Protein AF-A0AAD2HXT3-F1 (afdb_monomer_lite)

Secondary structure (DSSP, 8-state):
---EEEE-SS-EEEE-TTS-EEEE-HHHHHHTT----EEEEE-TTSSEEEEEETTTTTTS---TTSTTSS-SSSTT-TTHHHHHHHHHHHHS-TTTPEEGGG--TT-GGGHHHHHHHTT-EEEEEE-SS-EEEEES-TTS--EEEEESSSSS-SEEEEEETTTTEEEEEEEEE-TTS-EEEEEEEEE-S-SSSS----HHHHHTS-HHHHHHHHHHHHHHHHHHHHHSPPPPPPPS--PPP----------SS----------------------------EEEEETTTEEEEEETTEEEEEETTS-EEEEETTTTEEEEEETTEEE-

Organism: NCBI:txid2018698

pLDDT: mean 74.41, std 22.39, range [23.78, 97.88]

Foldseek 3Di:
DDKDWDADCQAIWIQDPQRKIKAQRLVNCVVVVHRSFWIWIAHNVNFKIAIDTVVLCVPQDDPPPPPPPDPPPPPPDPCNPVVVVVSSVVPRDPVRIDGPVGPDPVPPVCVVVLVVQLPAFQAWEQDQFWIKTFGRNPPHTKIKIFGRSDDHGQWIWIADVVQQKIKIWGWDQDPVRDIDIDIDMFHQPDLPPQRDGDVVVLVVDDPSRVVVVVVVSVVSVVVCVVSPPDDDPPPDDDDDDDDPCPDDDDDPRDDHWYDDDDPDDDDDDDDDDDDDPDFDWDWIADPPFGIWIDGPQWIWTQGPQRWIWIQRNVVRDIWIADPNDIDD

Radius of gyration: 24.4 Å; chains: 1; bounding box: 70×67×67 Å

InterPro domains:
  IPR033698 Plk4, second cryptic polo-box domain [PS51985] (120-258)
  IPR047108 Plk4-like, second cryptic polo-box domain superfamily [G3DSA:3.30.1120.130] (122-253)

Structure (mmCIF, N/CA/C/O backbone):
data_AF-A0AAD2HXT3-F1
#
_entry.id   AF-A0AAD2HXT3-F1
#
loop_
_atom_site.group_PDB
_atom_site.id
_atom_site.type_symbol
_atom_site.label_atom_id
_atom_site.label_alt_id
_atom_site.label_comp_id
_atom_site.label_asym_id
_atom_site.label_entity_id
_atom_site.label_seq_id
_atom_site.pdbx_PDB_ins_code
_atom_site.Cartn_x
_atom_site.Cartn_y
_atom_site.Cartn_z
_atom_site.occupancy
_atom_site.B_iso_or_equiv
_atom_site.auth_seq_id
_atom_site.auth_comp_id
_atom_site.auth_asym_id
_atom_site.auth_atom_id
_atom_site.pdbx_PDB_model_num
ATOM 1 N N . MET A 1 1 ? -0.571 -13.592 -18.559 1.00 64.62 1 MET A N 1
ATOM 2 C CA . MET A 1 1 ? -0.569 -12.253 -17.927 1.00 64.62 1 MET A CA 1
ATOM 3 C C . MET A 1 1 ? 0.185 -11.343 -18.869 1.00 64.62 1 MET A C 1
ATOM 5 O O . MET A 1 1 ? 1.148 -11.823 -19.453 1.00 64.62 1 MET A O 1
ATOM 9 N N . SER A 1 2 ? -0.270 -10.109 -19.071 1.00 76.25 2 SER A N 1
ATOM 10 C CA . SER A 1 2 ? 0.487 -9.117 -19.838 1.00 76.25 2 SER A CA 1
ATOM 11 C C . SER A 1 2 ? 1.757 -8.739 -19.079 1.00 76.25 2 SER A C 1
ATOM 13 O O . SER A 1 2 ? 1.750 -8.686 -17.851 1.00 76.25 2 SER A O 1
ATOM 15 N N . THR A 1 3 ? 2.845 -8.511 -19.806 1.00 84.00 3 THR A N 1
ATOM 16 C CA . THR A 1 3 ? 4.063 -7.909 -19.259 1.00 84.00 3 THR A CA 1
ATOM 17 C C . THR A 1 3 ? 3.820 -6.433 -18.957 1.00 84.00 3 THR A C 1
ATOM 19 O O . THR A 1 3 ? 3.277 -5.725 -19.805 1.00 84.00 3 THR A O 1
ATOM 22 N N . GLU A 1 4 ? 4.246 -5.959 -17.788 1.00 85.06 4 GLU A N 1
ATOM 23 C CA . GLU A 1 4 ? 4.107 -4.558 -17.367 1.00 85.06 4 GLU A CA 1
ATOM 24 C C . GLU A 1 4 ? 5.483 -3.954 -17.092 1.00 85.06 4 GLU A C 1
ATOM 26 O O . GLU A 1 4 ? 6.287 -4.549 -16.377 1.00 85.06 4 GLU A O 1
ATOM 31 N N . SER A 1 5 ? 5.764 -2.767 -17.638 1.00 87.31 5 SER A N 1
ATOM 32 C CA . SER A 1 5 ? 7.046 -2.077 -17.452 1.00 87.31 5 SER A CA 1
ATOM 33 C C . SER A 1 5 ? 6.858 -0.717 -16.786 1.00 87.31 5 SER A C 1
ATOM 35 O O . SER A 1 5 ? 6.052 0.101 -17.223 1.00 87.31 5 SER A O 1
ATOM 37 N N . HIS A 1 6 ? 7.669 -0.442 -15.769 1.00 83.31 6 HIS A N 1
ATOM 38 C CA . HIS A 1 6 ? 7.712 0.811 -15.032 1.00 83.31 6 HIS A CA 1
ATOM 39 C C . HIS A 1 6 ? 9.087 1.471 -15.180 1.00 83.31 6 HIS A C 1
ATOM 41 O O . HIS A 1 6 ? 10.118 0.881 -14.852 1.00 83.31 6 HIS A O 1
ATOM 47 N N . LYS A 1 7 ? 9.119 2.709 -15.684 1.00 84.31 7 LYS A N 1
ATOM 48 C CA . LYS A 1 7 ? 10.358 3.483 -15.849 1.00 84.31 7 LYS A CA 1
ATOM 49 C C . LYS A 1 7 ? 10.644 4.292 -14.587 1.00 84.31 7 LYS A C 1
ATOM 51 O O . LYS A 1 7 ? 9.790 5.040 -14.128 1.00 84.31 7 LYS A O 1
ATOM 56 N N . THR A 1 8 ? 11.865 4.200 -14.077 1.00 81.00 8 THR A N 1
ATOM 57 C CA . THR A 1 8 ? 12.373 4.991 -12.951 1.00 81.00 8 THR A CA 1
ATOM 58 C C . THR A 1 8 ? 13.494 5.924 -13.416 1.00 81.00 8 THR A C 1
ATOM 60 O O . THR A 1 8 ? 13.993 5.831 -14.539 1.00 81.00 8 THR A O 1
ATOM 63 N N . VAL A 1 9 ? 13.948 6.829 -12.542 1.00 75.44 9 VAL A N 1
ATOM 64 C CA . VAL A 1 9 ? 15.119 7.686 -12.823 1.00 75.44 9 VAL A CA 1
ATOM 65 C C . VAL A 1 9 ? 16.392 6.849 -13.032 1.00 75.44 9 VAL A C 1
ATOM 67 O O . VAL A 1 9 ? 17.299 7.269 -13.756 1.00 75.44 9 VAL A O 1
ATOM 70 N N . GLN A 1 10 ? 16.446 5.664 -12.416 1.00 80.00 10 GLN A N 1
ATOM 71 C CA . GLN A 1 10 ? 17.601 4.768 -12.424 1.00 80.00 10 GLN A CA 1
ATOM 72 C C . GLN A 1 10 ? 17.529 3.680 -13.508 1.00 80.00 10 GLN A C 1
ATOM 74 O O . GLN A 1 10 ? 18.555 3.093 -13.831 1.00 80.00 10 GLN A O 1
ATOM 79 N N . GLY A 1 11 ? 16.363 3.396 -14.093 1.00 86.69 11 GLY A N 1
ATOM 80 C CA . GLY A 1 11 ? 16.228 2.259 -15.001 1.00 86.69 11 GLY A CA 1
ATOM 81 C C . GLY A 1 11 ? 14.794 1.918 -15.380 1.00 86.69 11 GLY A C 1
ATOM 82 O O . GLY A 1 11 ? 13.900 2.754 -15.309 1.00 86.69 11 GLY A O 1
ATOM 83 N N . THR A 1 12 ? 14.577 0.674 -15.793 1.00 87.88 12 THR A N 1
ATOM 84 C CA . THR A 1 12 ? 13.251 0.110 -16.062 1.00 87.88 12 THR A CA 1
ATOM 85 C C . THR A 1 12 ? 13.067 -1.163 -15.249 1.00 87.88 12 THR A C 1
ATOM 87 O O . THR A 1 12 ? 13.958 -2.005 -15.187 1.00 87.88 12 THR A O 1
ATOM 90 N N . LEU A 1 13 ? 11.901 -1.306 -14.636 1.00 88.12 13 LEU A N 1
ATOM 91 C CA . LEU A 1 13 ? 11.462 -2.506 -13.935 1.00 88.12 13 LEU A CA 1
ATOM 92 C C . LEU A 1 13 ? 10.371 -3.152 -14.780 1.00 88.12 13 LEU A C 1
ATOM 94 O O . LEU A 1 13 ? 9.449 -2.459 -15.190 1.00 88.12 13 LEU A O 1
ATOM 98 N N . THR A 1 14 ? 10.468 -4.442 -15.076 1.00 87.38 14 THR A N 1
ATOM 99 C CA . THR A 1 14 ? 9.476 -5.152 -15.890 1.00 87.38 14 THR A CA 1
ATOM 100 C C . THR A 1 14 ? 8.987 -6.388 -15.158 1.00 87.38 14 THR A C 1
ATOM 102 O O . THR A 1 14 ? 9.771 -7.283 -14.857 1.00 87.38 14 THR A O 1
ATOM 105 N N . VAL A 1 15 ? 7.685 -6.447 -14.888 1.00 86.31 15 VAL A N 1
ATOM 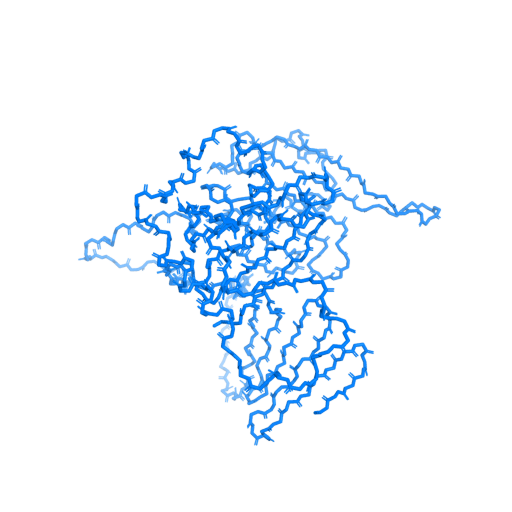106 C CA . VAL A 1 15 ? 7.015 -7.655 -14.409 1.00 86.31 15 VAL A CA 1
ATOM 107 C C . VAL A 1 15 ? 6.712 -8.524 -15.621 1.00 86.31 15 VAL A C 1
ATOM 109 O O . VAL A 1 15 ? 5.962 -8.140 -16.519 1.00 86.31 15 VAL A O 1
ATOM 112 N N . LEU A 1 16 ? 7.338 -9.692 -15.662 1.00 87.81 16 LEU A N 1
ATOM 113 C CA . LEU A 1 16 ? 7.248 -10.621 -16.780 1.00 87.81 16 LEU A CA 1
ATOM 114 C C . LEU A 1 16 ? 5.973 -11.473 -16.694 1.00 87.81 16 LEU A C 1
ATOM 116 O O . LEU A 1 16 ? 5.361 -11.591 -15.632 1.00 87.81 16 LEU A O 1
ATOM 120 N N . ALA A 1 17 ? 5.589 -12.142 -17.785 1.00 85.88 17 ALA A N 1
ATOM 121 C CA . ALA A 1 17 ? 4.425 -13.036 -17.793 1.00 85.88 17 ALA A CA 1
ATOM 122 C C . ALA A 1 17 ? 4.574 -14.215 -16.806 1.00 85.88 17 ALA A C 1
ATOM 124 O O . ALA A 1 17 ? 3.583 -14.672 -16.225 1.00 85.88 17 ALA A O 1
ATOM 125 N N . SER A 1 18 ? 5.817 -14.653 -16.563 1.00 84.38 18 SER A N 1
ATOM 126 C CA . SER A 1 18 ? 6.193 -15.626 -15.526 1.00 84.38 18 SER A CA 1
ATOM 127 C C . SER A 1 18 ? 6.031 -15.097 -14.097 1.00 84.38 18 SER A C 1
ATOM 129 O O . SER A 1 18 ? 6.068 -15.890 -13.157 1.00 84.38 18 SER A O 1
ATOM 131 N N . ARG A 1 19 ? 5.834 -13.779 -13.941 1.00 83.31 19 ARG A N 1
ATOM 132 C CA . ARG A 1 19 ? 5.865 -12.991 -12.695 1.00 83.31 19 ARG A CA 1
ATOM 133 C C . ARG A 1 19 ? 7.243 -12.805 -12.084 1.00 83.31 19 ARG A C 1
ATOM 135 O O . ARG A 1 19 ? 7.355 -12.322 -10.964 1.00 83.31 19 ARG A O 1
ATOM 142 N N . SER A 1 20 ? 8.282 -13.172 -12.820 1.00 85.00 20 SER A N 1
ATOM 143 C CA . SER A 1 20 ? 9.633 -12.736 -12.505 1.00 85.00 20 SER A CA 1
ATOM 144 C C . SER A 1 20 ? 9.733 -11.220 -12.687 1.00 85.00 20 SER A C 1
ATOM 146 O O . SER A 1 20 ? 9.071 -10.650 -13.559 1.00 85.00 20 SER A O 1
ATOM 148 N N . LEU A 1 21 ? 10.570 -10.569 -11.888 1.00 87.62 21 LEU A N 1
ATOM 149 C CA . LEU A 1 21 ? 10.859 -9.145 -12.014 1.00 87.62 21 LEU A CA 1
ATOM 150 C C . LEU A 1 21 ? 12.200 -8.970 -12.725 1.00 87.62 21 LEU A C 1
ATOM 152 O O . LEU A 1 21 ? 13.237 -9.360 -12.195 1.00 87.62 21 LEU A O 1
ATOM 156 N N . LEU A 1 22 ? 12.187 -8.371 -13.911 1.00 91.25 22 LEU A N 1
ATOM 157 C CA . LEU A 1 22 ? 13.393 -7.944 -14.610 1.00 91.25 22 LEU A CA 1
ATOM 158 C C . LEU A 1 22 ? 13.721 -6.500 -14.232 1.00 91.25 22 LEU A C 1
ATOM 160 O O . LEU A 1 22 ? 12.906 -5.595 -14.394 1.00 91.25 22 LEU A O 1
ATOM 164 N N . VAL A 1 23 ? 14.939 -6.286 -13.764 1.00 89.44 23 VAL A N 1
ATOM 165 C CA . VAL A 1 23 ? 15.439 -5.012 -13.262 1.00 89.44 23 VAL A CA 1
ATOM 166 C C . VAL A 1 23 ? 16.581 -4.579 -14.169 1.00 89.44 23 VAL A C 1
ATOM 168 O O . VAL A 1 23 ? 17.684 -5.123 -14.118 1.00 89.44 23 VAL A O 1
ATOM 171 N N . ASP A 1 24 ? 16.307 -3.594 -15.018 1.00 90.44 24 ASP A N 1
ATOM 172 C CA . ASP A 1 24 ? 17.265 -3.035 -15.966 1.00 90.44 24 ASP A CA 1
ATOM 173 C C . ASP A 1 24 ? 17.693 -1.633 -15.519 1.00 90.44 24 ASP A C 1
ATOM 175 O O . ASP A 1 24 ? 17.049 -0.630 -15.837 1.00 90.44 24 ASP A O 1
ATOM 179 N N . LEU A 1 25 ? 18.796 -1.552 -14.772 1.00 86.62 25 LEU A N 1
ATOM 180 C CA . LEU A 1 25 ? 19.370 -0.285 -14.293 1.00 86.62 25 LEU A CA 1
ATOM 181 C C . LEU A 1 25 ? 20.397 0.315 -15.262 1.00 86.62 25 LEU A C 1
ATOM 183 O O . LEU A 1 25 ? 20.973 1.373 -14.989 1.00 86.62 25 LEU A O 1
ATOM 187 N N . ARG A 1 26 ? 20.615 -0.309 -16.430 1.00 87.75 26 ARG A N 1
ATOM 188 C CA . ARG A 1 26 ? 21.672 0.101 -17.368 1.00 87.75 26 ARG A CA 1
ATOM 189 C C . ARG A 1 26 ? 21.499 1.550 -17.818 1.00 87.75 26 ARG A C 1
ATOM 191 O O . ARG A 1 26 ? 22.483 2.253 -18.035 1.00 87.75 26 ARG A O 1
ATOM 198 N N . VAL A 1 27 ? 20.256 2.026 -17.933 1.00 83.69 27 VAL A N 1
ATOM 199 C CA . VAL A 1 27 ? 19.949 3.417 -18.314 1.00 83.69 27 VAL A CA 1
ATOM 200 C C . VAL A 1 27 ? 20.471 4.417 -17.277 1.00 83.69 27 VAL A C 1
ATOM 202 O O . VAL A 1 27 ? 21.090 5.413 -17.655 1.00 83.69 27 VAL A O 1
ATOM 205 N N . GLY A 1 28 ? 20.252 4.171 -15.982 1.00 79.12 28 GLY A N 1
ATOM 206 C CA . GLY A 1 28 ? 20.745 5.042 -14.915 1.00 79.12 28 GLY A CA 1
ATOM 207 C C . GLY A 1 28 ? 22.263 5.003 -14.791 1.00 79.12 28 GLY A C 1
ATOM 208 O O . GLY A 1 28 ? 22.888 6.052 -14.639 1.00 79.12 28 GLY A O 1
ATOM 209 N N . GLU A 1 29 ? 22.867 3.824 -14.935 1.00 83.19 29 GLU A N 1
ATOM 210 C CA . GLU A 1 29 ? 24.325 3.662 -14.932 1.00 83.19 29 GLU A CA 1
ATOM 211 C C . GLU A 1 29 ? 24.989 4.432 -16.080 1.00 83.19 29 GLU A C 1
ATOM 213 O O . GLU A 1 29 ? 25.921 5.206 -15.847 1.00 83.19 29 GLU A O 1
ATOM 218 N N . ARG A 1 30 ? 24.455 4.326 -17.305 1.00 84.56 30 ARG A N 1
ATOM 219 C CA . ARG A 1 30 ? 24.958 5.072 -18.475 1.00 84.56 30 ARG A CA 1
ATOM 220 C C . ARG A 1 30 ? 24.897 6.582 -18.275 1.00 84.56 30 ARG A C 1
ATOM 222 O O . ARG A 1 30 ? 25.839 7.284 -18.632 1.00 84.56 30 ARG A O 1
ATOM 229 N N . ARG A 1 31 ? 23.837 7.092 -17.638 1.00 81.12 31 ARG A N 1
ATOM 230 C CA . ARG A 1 31 ? 23.722 8.520 -17.286 1.00 81.12 31 ARG A CA 1
ATOM 231 C C . ARG A 1 31 ? 24.779 8.976 -16.277 1.00 81.12 31 ARG A C 1
ATOM 233 O O . ARG A 1 31 ? 25.135 10.148 -16.275 1.00 81.12 31 ARG A O 1
ATOM 240 N N . ARG A 1 32 ? 25.301 8.067 -15.449 1.00 83.75 32 ARG A N 1
ATOM 241 C CA . ARG A 1 32 ? 26.405 8.321 -14.505 1.00 83.75 32 ARG A CA 1
ATOM 242 C C . ARG A 1 32 ? 27.791 8.075 -15.118 1.00 83.75 32 ARG A C 1
ATOM 244 O O . ARG A 1 32 ? 28.780 8.075 -14.393 1.00 83.75 32 ARG A O 1
ATOM 251 N N . GLY A 1 33 ? 27.876 7.834 -16.429 1.00 88.50 33 GLY A N 1
ATOM 252 C CA . GLY A 1 33 ? 29.129 7.506 -17.118 1.00 88.50 33 GLY A CA 1
ATOM 253 C C . GLY A 1 33 ? 29.624 6.075 -16.878 1.00 88.50 33 GLY A C 1
ATOM 254 O O . GLY A 1 33 ? 30.748 5.745 -17.252 1.00 88.50 33 GLY A O 1
ATOM 255 N N . GLN A 1 34 ? 28.807 5.215 -16.265 1.00 87.00 34 GLN A N 1
ATOM 256 C CA . GLN A 1 34 ? 29.107 3.796 -16.085 1.00 87.00 34 GLN A CA 1
ATOM 257 C C . GLN A 1 34 ? 28.613 2.983 -17.289 1.00 87.00 34 GLN A C 1
ATOM 259 O O . GLN A 1 34 ? 27.771 3.429 -18.066 1.00 87.00 34 GLN A O 1
ATOM 264 N N . LYS A 1 35 ? 29.156 1.777 -17.486 1.00 85.00 35 LYS A N 1
ATOM 265 C CA . LYS A 1 35 ? 28.882 0.998 -18.704 1.00 85.00 35 LYS A CA 1
ATOM 266 C C . LYS A 1 35 ? 27.462 0.419 -18.769 1.00 85.00 35 LYS A C 1
ATOM 268 O O . LYS A 1 35 ? 26.988 0.212 -19.885 1.00 85.00 35 LYS A O 1
ATOM 273 N N . GLY A 1 36 ? 26.766 0.196 -17.647 1.00 82.00 36 GLY A N 1
ATOM 274 C CA . GLY A 1 36 ? 25.437 -0.419 -17.707 1.00 82.00 36 GLY A CA 1
ATOM 275 C C . GLY A 1 36 ? 25.529 -1.868 -18.158 1.00 82.00 36 GLY A C 1
ATOM 276 O O . GLY A 1 36 ? 25.061 -2.168 -19.255 1.00 82.00 36 GLY A O 1
ATOM 277 N N . VAL A 1 37 ? 26.208 -2.729 -17.395 1.00 85.19 37 VAL A N 1
ATOM 278 C CA . VAL A 1 37 ? 26.610 -4.063 -17.884 1.00 85.19 37 VAL A CA 1
ATOM 279 C C . VAL A 1 37 ? 25.763 -5.211 -17.379 1.00 85.19 37 VAL A C 1
ATOM 281 O O . VAL A 1 37 ? 25.949 -6.299 -17.893 1.00 85.19 37 VAL A O 1
ATOM 284 N N . GLU A 1 38 ? 24.859 -5.019 -16.427 1.00 83.69 38 GLU A N 1
ATOM 285 C CA . GLU A 1 38 ? 24.091 -6.126 -15.852 1.00 83.69 38 GLU A CA 1
ATOM 286 C C . GLU A 1 38 ? 22.601 -5.793 -15.795 1.00 83.69 38 GLU A C 1
ATOM 288 O O . GLU A 1 38 ? 22.198 -4.642 -15.605 1.00 83.69 38 GLU A O 1
ATOM 293 N N . VAL A 1 39 ? 21.783 -6.823 -15.988 1.00 89.38 39 VAL A N 1
ATOM 294 C CA . VAL A 1 39 ? 20.358 -6.826 -15.655 1.00 89.38 39 VAL A CA 1
ATOM 295 C C . VAL A 1 39 ? 20.130 -7.878 -14.582 1.00 89.38 39 VAL A C 1
ATOM 297 O O . VAL A 1 39 ? 20.773 -8.927 -14.594 1.00 89.38 39 VAL A O 1
ATOM 300 N N . MET A 1 40 ? 19.225 -7.609 -13.650 1.00 88.06 40 MET A N 1
ATOM 301 C CA . MET A 1 40 ? 18.914 -8.548 -12.580 1.00 88.06 40 MET A CA 1
ATOM 302 C C . MET A 1 40 ? 17.520 -9.127 -12.797 1.00 88.06 40 MET A C 1
ATOM 304 O O . MET A 1 40 ? 16.555 -8.390 -12.981 1.00 88.06 40 MET A O 1
ATOM 308 N N . LEU A 1 41 ? 17.414 -10.448 -12.769 1.00 88.31 41 LEU A N 1
ATOM 309 C CA . LEU A 1 41 ? 16.155 -11.171 -12.795 1.00 88.31 41 LEU A CA 1
ATOM 310 C C . LEU A 1 41 ? 15.866 -11.705 -11.392 1.00 88.31 41 LEU A C 1
ATOM 312 O O . LEU A 1 41 ? 16.649 -12.481 -10.846 1.00 88.31 41 LEU A O 1
ATOM 316 N N . VAL A 1 42 ? 14.733 -11.306 -10.827 1.00 84.38 42 VAL A N 1
ATOM 317 C CA . VAL A 1 42 ? 14.197 -11.863 -9.584 1.00 84.38 42 VAL A CA 1
ATOM 318 C C . VAL A 1 42 ? 13.125 -12.874 -9.943 1.00 84.38 42 VAL A C 1
ATOM 320 O O . VAL A 1 42 ? 12.251 -12.608 -10.773 1.00 84.38 42 VAL A O 1
ATOM 323 N N . ASP A 1 43 ? 13.185 -14.048 -9.336 1.00 83.81 43 ASP A N 1
ATOM 324 C CA . ASP A 1 43 ? 12.159 -15.060 -9.519 1.00 83.81 43 ASP A CA 1
ATOM 325 C C . ASP A 1 43 ? 10.810 -14.635 -8.886 1.00 83.81 43 ASP A C 1
ATOM 327 O O . ASP A 1 43 ? 10.767 -13.716 -8.067 1.00 83.81 43 ASP A O 1
ATOM 331 N N . PRO A 1 44 ? 9.687 -15.295 -9.228 1.00 80.62 44 PRO A N 1
ATOM 332 C CA . PRO A 1 44 ? 8.373 -14.924 -8.695 1.00 80.62 44 PRO A CA 1
ATOM 333 C C . PRO A 1 44 ? 8.248 -15.031 -7.168 1.00 80.62 44 PRO A C 1
ATOM 335 O O . PRO A 1 44 ? 7.332 -14.442 -6.599 1.00 80.62 44 PRO A O 1
ATOM 338 N N . SER A 1 45 ? 9.107 -15.824 -6.512 1.00 73.69 45 SER A N 1
ATOM 339 C CA . SER A 1 45 ? 9.122 -15.963 -5.051 1.00 73.69 45 SER A CA 1
ATOM 340 C C . SER A 1 45 ? 9.982 -14.920 -4.334 1.00 73.69 45 SER A C 1
ATOM 342 O O . SER A 1 45 ? 9.924 -14.843 -3.112 1.00 73.69 45 SER A O 1
ATOM 344 N N . GLY A 1 46 ? 10.791 -14.139 -5.057 1.00 76.31 46 GLY A N 1
ATOM 345 C CA . GLY A 1 46 ? 11.724 -13.183 -4.455 1.00 76.31 46 GLY A CA 1
ATOM 346 C C . GLY A 1 46 ? 12.943 -13.823 -3.774 1.00 76.31 46 GLY A C 1
ATOM 347 O O . GLY A 1 46 ? 13.802 -13.109 -3.254 1.00 76.31 46 GLY A O 1
ATOM 348 N N . THR A 1 47 ? 13.037 -15.156 -3.757 1.00 72.19 47 THR A N 1
ATOM 349 C CA . THR A 1 47 ? 14.086 -15.891 -3.035 1.00 72.19 47 THR A CA 1
ATOM 350 C C . THR A 1 47 ? 15.360 -16.055 -3.851 1.00 72.19 47 THR A C 1
ATOM 352 O O . THR A 1 47 ? 16.431 -16.259 -3.274 1.00 72.19 47 THR A O 1
ATOM 355 N N . ARG A 1 48 ? 15.255 -15.982 -5.182 1.00 76.31 48 ARG A N 1
ATOM 356 C CA . ARG A 1 48 ? 16.369 -16.175 -6.107 1.00 76.31 48 ARG A CA 1
ATOM 357 C C . ARG A 1 48 ? 16.561 -14.952 -6.981 1.00 76.31 48 ARG A C 1
ATOM 359 O O . ARG A 1 48 ? 15.625 -14.469 -7.623 1.00 76.31 48 ARG A O 1
ATOM 366 N N . THR A 1 49 ? 17.812 -14.526 -7.074 1.00 82.94 49 THR A N 1
ATOM 367 C CA . THR A 1 49 ? 18.250 -13.480 -7.991 1.00 82.94 49 THR A CA 1
ATOM 368 C C . THR A 1 49 ? 19.316 -14.028 -8.933 1.00 82.94 49 THR A C 1
ATOM 370 O O . THR A 1 49 ? 20.219 -14.768 -8.540 1.00 82.94 49 THR A O 1
ATOM 373 N N . CYS A 1 50 ? 19.187 -13.691 -10.213 1.00 85.69 50 CYS A N 1
ATOM 374 C CA . CYS A 1 50 ? 20.179 -13.981 -11.242 1.00 85.69 50 CYS A CA 1
ATOM 375 C C . CYS A 1 50 ? 20.619 -12.663 -11.879 1.00 85.69 50 CYS A C 1
ATOM 377 O O . CYS A 1 50 ? 19.779 -11.836 -12.237 1.00 85.69 50 CYS A O 1
ATOM 379 N N . PHE A 1 51 ? 21.926 -12.470 -12.027 1.00 86.25 51 PHE A N 1
ATOM 380 C CA . PHE A 1 51 ? 22.498 -11.335 -12.742 1.00 86.25 51 PHE A CA 1
ATOM 381 C C . PHE A 1 51 ? 22.940 -11.813 -14.117 1.00 86.25 51 PHE A C 1
ATOM 383 O O . PHE A 1 51 ? 23.669 -12.795 -14.228 1.00 86.25 51 PHE A O 1
ATOM 390 N N . VAL A 1 52 ? 22.490 -11.131 -15.166 1.00 86.00 52 VAL A N 1
ATOM 391 C CA . VAL A 1 52 ? 22.878 -11.440 -16.542 1.00 86.00 52 VAL A CA 1
ATOM 392 C C . VAL A 1 52 ? 23.658 -10.271 -17.105 1.00 86.00 52 VAL A C 1
ATOM 394 O O . VAL A 1 52 ? 23.167 -9.140 -17.146 1.00 86.00 52 VAL A O 1
ATOM 397 N N . ALA A 1 53 ? 24.882 -10.548 -17.547 1.00 82.75 53 ALA A N 1
ATOM 398 C CA . ALA A 1 53 ? 25.727 -9.541 -18.152 1.00 82.75 53 ALA A CA 1
ATOM 399 C C . ALA A 1 53 ? 25.261 -9.210 -19.583 1.00 82.75 53 ALA A C 1
ATOM 401 O O . ALA A 1 53 ? 24.921 -10.070 -20.390 1.00 82.75 53 ALA A O 1
ATOM 402 N N . ASP A 1 54 ? 25.326 -7.933 -19.944 1.00 72.94 54 ASP A N 1
ATOM 403 C CA . ASP A 1 54 ? 24.978 -7.357 -21.244 1.00 72.94 54 ASP A CA 1
ATOM 404 C C . ASP A 1 54 ? 25.790 -7.967 -22.393 1.00 72.94 54 ASP A C 1
ATOM 406 O O . ASP A 1 54 ? 25.321 -8.050 -23.526 1.00 72.94 54 ASP A O 1
ATOM 410 N N . ARG A 1 55 ? 27.012 -8.438 -22.107 1.00 71.50 55 ARG A N 1
ATOM 411 C CA . ARG A 1 55 ? 27.840 -9.148 -23.094 1.00 71.50 55 ARG A CA 1
ATOM 412 C C . ARG A 1 55 ? 27.189 -10.445 -23.554 1.00 71.50 55 ARG A C 1
ATOM 414 O O . ARG A 1 55 ? 27.338 -10.788 -24.723 1.00 71.50 55 ARG A O 1
ATOM 421 N N . ASP A 1 56 ? 26.428 -11.087 -22.677 1.00 62.62 56 ASP A N 1
ATOM 422 C CA . ASP A 1 56 ? 25.715 -12.318 -22.986 1.00 62.62 56 ASP A CA 1
ATOM 423 C C . ASP A 1 56 ? 24.422 -12.017 -23.755 1.00 62.62 56 ASP A C 1
ATOM 425 O O . ASP A 1 56 ? 23.985 -12.823 -24.569 1.00 62.62 56 ASP A O 1
ATOM 429 N N . LEU A 1 57 ? 23.860 -10.814 -23.621 1.00 62.53 57 LEU A N 1
ATOM 430 C CA . LEU A 1 57 ? 22.676 -10.378 -24.372 1.00 62.53 57 LEU A CA 1
ATOM 431 C C . LEU A 1 57 ? 22.985 -9.916 -25.812 1.00 62.53 57 LEU A C 1
ATOM 433 O O . LEU A 1 57 ? 22.072 -9.541 -26.553 1.00 62.53 57 LEU A O 1
ATOM 437 N N . ARG A 1 58 ? 24.252 -9.948 -26.255 1.00 51.84 58 ARG A N 1
ATOM 438 C CA . ARG A 1 58 ? 24.646 -9.579 -27.627 1.00 51.84 58 ARG A CA 1
ATOM 439 C C . ARG A 1 58 ? 24.185 -10.642 -28.627 1.00 51.84 58 ARG A C 1
ATOM 441 O O . ARG A 1 58 ? 24.886 -11.609 -28.898 1.00 51.84 58 ARG A O 1
ATOM 448 N N . GLY A 1 59 ? 22.991 -10.434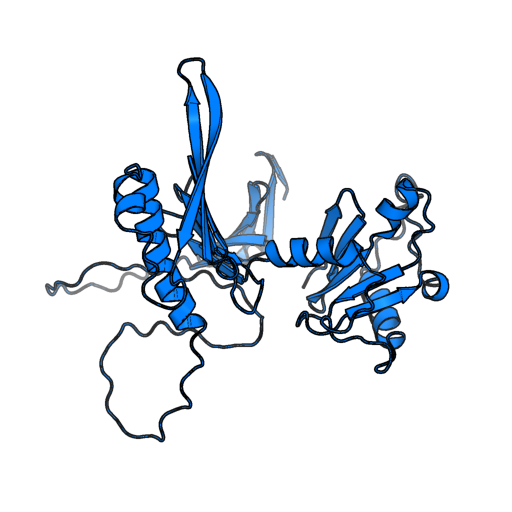 -29.170 1.00 51.72 59 GLY A N 1
ATOM 449 C CA . GLY A 1 59 ? 22.347 -11.293 -30.171 1.00 51.72 59 GLY A CA 1
ATOM 450 C C . GLY A 1 59 ? 20.818 -11.239 -30.109 1.00 51.72 59 GLY A C 1
ATOM 451 O O . GLY A 1 59 ? 20.153 -11.513 -31.101 1.00 51.72 59 GLY A O 1
ATOM 452 N N . THR A 1 60 ? 20.270 -10.803 -28.974 1.00 46.84 60 THR A N 1
ATOM 453 C CA . THR A 1 60 ? 18.841 -10.572 -28.728 1.00 46.84 60 THR A CA 1
ATOM 454 C C . THR A 1 60 ? 18.667 -9.094 -28.377 1.00 46.84 60 THR A C 1
ATOM 456 O O . THR A 1 60 ? 19.068 -8.669 -27.296 1.00 46.84 60 THR A O 1
ATOM 459 N N . ALA A 1 61 ? 18.182 -8.269 -29.307 1.00 37.44 61 ALA A N 1
ATOM 460 C CA . ALA A 1 61 ? 18.189 -6.808 -29.161 1.00 37.44 61 ALA A CA 1
ATOM 461 C C . ALA A 1 61 ? 17.502 -6.316 -27.866 1.00 37.44 61 ALA A C 1
ATOM 463 O O . ALA A 1 61 ? 16.391 -6.740 -27.548 1.00 37.44 61 ALA A O 1
ATOM 464 N N . PRO A 1 62 ? 18.124 -5.342 -27.172 1.00 41.72 62 PRO A N 1
ATOM 465 C CA . PRO A 1 62 ? 17.449 -4.057 -27.027 1.00 41.72 62 PRO A CA 1
ATOM 466 C C . PRO A 1 62 ? 18.412 -2.888 -27.301 1.00 41.72 62 PRO A C 1
ATOM 468 O O . PRO A 1 62 ? 19.031 -2.326 -26.394 1.00 41.72 62 PRO A O 1
ATOM 471 N N . GLU A 1 63 ? 18.502 -2.464 -28.564 1.00 36.03 63 GLU A N 1
ATOM 472 C CA . GLU A 1 63 ? 19.013 -1.135 -28.919 1.00 36.03 63 GLU A CA 1
ATOM 473 C C . GLU A 1 63 ? 17.908 -0.089 -28.697 1.00 36.03 63 GLU A C 1
ATOM 475 O O . GLU A 1 63 ? 17.166 0.300 -29.596 1.00 36.03 63 GLU A O 1
ATOM 480 N N . CYS A 1 64 ? 17.771 0.369 -27.454 1.00 36.28 64 CYS A N 1
ATOM 481 C CA . CYS A 1 64 ? 16.741 1.326 -27.042 1.00 36.28 64 CYS A CA 1
ATOM 482 C C . CYS A 1 64 ? 17.151 2.796 -27.282 1.00 36.28 64 CYS A C 1
ATOM 484 O O . CYS A 1 64 ? 17.061 3.637 -26.388 1.00 36.28 64 CYS A O 1
ATOM 486 N N . SER A 1 65 ? 17.613 3.121 -28.493 1.00 33.06 65 SER A N 1
ATOM 487 C CA . SER A 1 65 ? 17.839 4.518 -28.913 1.00 33.06 65 SER A CA 1
ATOM 488 C C . SER A 1 65 ? 17.374 4.854 -30.337 1.00 33.06 65 SER A C 1
ATOM 490 O O . SER A 1 65 ? 17.579 5.980 -30.776 1.00 33.06 65 SER A O 1
ATOM 492 N N . VAL A 1 66 ? 16.694 3.938 -31.046 1.00 30.17 66 VAL A N 1
ATOM 493 C CA . VAL A 1 66 ? 16.143 4.191 -32.404 1.00 30.17 66 VAL A CA 1
ATOM 494 C C . VAL A 1 66 ? 14.631 3.887 -32.510 1.00 30.17 66 VAL A C 1
ATOM 496 O O . VAL A 1 66 ? 14.067 3.799 -33.593 1.00 30.17 66 VAL A O 1
ATOM 499 N N . LEU A 1 67 ? 13.907 3.813 -31.389 1.00 30.50 67 LEU A N 1
ATOM 500 C CA . LEU A 1 67 ? 12.444 3.611 -31.367 1.00 30.50 67 LEU A CA 1
ATOM 501 C C . LEU A 1 67 ? 11.626 4.920 -31.423 1.00 30.50 67 LEU A C 1
ATOM 503 O O . LEU A 1 67 ? 10.545 4.990 -30.850 1.00 30.50 67 LEU A O 1
ATOM 507 N N . SER A 1 68 ? 12.118 5.968 -32.097 1.00 35.34 68 SER A N 1
ATOM 508 C CA . SER A 1 68 ? 11.337 7.207 -32.296 1.00 35.34 68 SER A CA 1
ATOM 509 C C . SER A 1 68 ? 11.008 7.536 -33.756 1.00 35.34 68 SER A C 1
ATOM 511 O O . SER A 1 68 ? 10.355 8.548 -33.993 1.00 35.34 68 SER A O 1
ATOM 513 N N . SER A 1 69 ? 11.416 6.731 -34.745 1.00 29.45 69 SER A N 1
ATOM 514 C CA . SER A 1 69 ? 11.092 7.063 -36.147 1.00 29.45 69 SER A CA 1
ATOM 515 C C . SER A 1 69 ? 10.990 5.900 -37.138 1.00 29.45 69 SER A C 1
ATOM 517 O O . SER A 1 69 ? 10.860 6.159 -38.333 1.00 29.45 69 SER A O 1
ATOM 519 N N . ARG A 1 70 ? 11.023 4.625 -36.717 1.00 28.20 70 ARG A N 1
ATOM 520 C CA . ARG A 1 70 ? 11.023 3.520 -37.698 1.00 28.20 70 ARG A CA 1
ATOM 521 C C . ARG A 1 70 ? 10.284 2.243 -37.298 1.00 28.20 70 ARG A C 1
ATOM 523 O O . ARG A 1 70 ? 10.724 1.151 -37.639 1.00 28.20 70 ARG A O 1
ATOM 530 N N . THR A 1 71 ? 9.155 2.359 -36.604 1.00 34.50 71 THR A N 1
ATOM 531 C CA . THR A 1 71 ? 8.384 1.179 -36.172 1.00 34.50 71 THR A CA 1
ATOM 532 C C . THR A 1 71 ? 6.882 1.390 -36.331 1.00 34.50 71 THR A C 1
ATOM 534 O O . THR A 1 71 ? 6.136 1.398 -35.365 1.00 34.50 71 THR A O 1
ATOM 537 N N . GLU A 1 72 ? 6.436 1.533 -37.579 1.00 34.34 72 GLU A N 1
ATOM 538 C CA . GLU A 1 72 ? 5.040 1.252 -37.957 1.00 34.34 72 GLU A CA 1
ATOM 539 C C . GLU A 1 72 ? 4.909 -0.021 -38.813 1.00 34.34 72 GLU A C 1
ATOM 541 O O . GLU A 1 72 ? 3.796 -0.432 -39.114 1.00 34.34 72 GLU A O 1
ATOM 546 N N . GLN A 1 73 ? 6.011 -0.699 -39.179 1.00 32.62 73 GLN A N 1
ATOM 547 C CA . GLN A 1 73 ? 5.950 -1.758 -40.200 1.00 32.62 73 GLN A CA 1
ATOM 548 C C . GLN A 1 73 ? 6.253 -3.193 -39.729 1.00 32.62 73 GLN A C 1
ATOM 550 O O . GLN A 1 73 ? 6.046 -4.120 -40.502 1.00 32.62 73 GLN A O 1
ATOM 555 N N . GLU A 1 74 ? 6.654 -3.424 -38.471 1.00 34.69 74 GLU A N 1
ATOM 556 C CA . GLU A 1 74 ? 6.968 -4.786 -37.971 1.00 34.69 74 GLU A CA 1
ATOM 557 C C . GLU A 1 74 ? 6.307 -5.147 -36.623 1.00 34.69 74 GLU A C 1
ATOM 559 O O . GLU A 1 74 ? 6.710 -6.088 -35.945 1.00 34.69 74 GLU A O 1
ATOM 564 N N . ALA A 1 75 ? 5.231 -4.457 -36.234 1.00 36.50 75 ALA A N 1
ATOM 565 C CA . ALA A 1 75 ? 4.491 -4.729 -34.994 1.00 36.50 75 ALA A CA 1
ATOM 566 C C . ALA A 1 75 ? 3.427 -5.851 -35.112 1.00 36.50 75 ALA A C 1
ATOM 568 O O . ALA A 1 75 ? 2.434 -5.835 -34.387 1.00 36.50 75 ALA A O 1
ATOM 569 N N . HIS A 1 76 ? 3.610 -6.836 -36.002 1.00 37.28 76 HIS A N 1
ATOM 570 C CA . HIS A 1 76 ? 2.626 -7.912 -36.231 1.00 37.28 76 HIS A CA 1
ATOM 571 C C . HIS A 1 76 ? 2.982 -9.295 -35.651 1.00 37.28 76 HIS A C 1
ATOM 573 O O . HIS A 1 76 ? 2.216 -10.236 -35.842 1.00 37.28 76 HIS A O 1
ATOM 579 N N . ALA A 1 77 ? 4.064 -9.444 -34.879 1.00 42.47 77 ALA A N 1
ATOM 580 C CA . ALA A 1 77 ? 4.386 -10.708 -34.199 1.00 42.47 77 ALA A CA 1
ATOM 581 C C . ALA A 1 77 ? 4.631 -10.493 -32.693 1.00 42.47 77 ALA A C 1
ATOM 583 O O . ALA A 1 77 ? 5.737 -10.183 -32.259 1.00 42.47 77 ALA A O 1
ATOM 584 N N . GLY A 1 78 ? 3.584 -10.649 -31.880 1.00 43.31 78 GLY A N 1
ATOM 585 C CA . GLY A 1 78 ? 3.560 -10.368 -30.436 1.00 43.31 78 GLY A CA 1
ATOM 586 C C . GLY A 1 78 ? 4.353 -11.308 -29.508 1.00 43.31 78 GLY A C 1
ATOM 587 O O . GLY A 1 78 ? 3.859 -11.593 -28.427 1.00 43.31 78 GLY A O 1
ATOM 588 N N . ASN A 1 79 ? 5.558 -11.767 -29.878 1.00 50.81 79 ASN A N 1
ATOM 589 C CA . ASN A 1 79 ? 6.324 -12.778 -29.112 1.00 50.81 79 ASN A CA 1
ATOM 590 C C . ASN A 1 79 ? 7.705 -12.324 -28.584 1.00 50.81 79 ASN A C 1
ATOM 592 O O . ASN A 1 79 ? 8.415 -13.114 -27.968 1.00 50.81 79 ASN A O 1
ATOM 596 N N . ALA A 1 80 ? 8.128 -11.077 -28.806 1.00 54.31 80 ALA A N 1
ATOM 597 C CA . ALA A 1 80 ? 9.492 -10.637 -28.475 1.00 54.31 80 ALA A CA 1
ATOM 598 C C . ALA A 1 80 ? 9.917 -10.738 -26.982 1.00 54.31 80 ALA A C 1
ATOM 600 O O . ALA A 1 80 ? 11.060 -11.130 -26.737 1.00 54.31 80 ALA A O 1
ATOM 601 N N . PRO A 1 81 ? 9.078 -10.411 -25.974 1.00 56.47 81 PRO A N 1
ATOM 602 C CA . PRO A 1 81 ? 9.533 -10.415 -24.579 1.00 56.47 81 PRO A CA 1
ATOM 603 C C . PRO A 1 81 ? 9.730 -11.824 -23.995 1.00 56.47 81 PRO A C 1
ATOM 605 O O . PRO A 1 81 ? 10.591 -12.003 -23.134 1.00 56.47 81 PRO A O 1
ATOM 608 N N . ASP A 1 82 ? 8.996 -12.827 -24.483 1.00 56.22 82 ASP A N 1
ATOM 609 C CA . ASP A 1 82 ? 9.080 -14.197 -23.957 1.00 56.22 82 ASP A CA 1
ATOM 610 C C . ASP A 1 82 ? 10.349 -14.928 -24.431 1.00 56.22 82 ASP A C 1
ATOM 612 O O . ASP A 1 82 ? 10.939 -15.693 -23.671 1.00 56.22 82 ASP A O 1
ATOM 616 N N . VAL A 1 83 ? 10.846 -14.631 -25.639 1.00 66.12 83 VAL A N 1
ATOM 617 C CA . VAL A 1 83 ? 12.093 -15.225 -26.168 1.00 66.12 83 VAL A CA 1
ATOM 618 C C . VAL A 1 83 ? 13.315 -14.768 -25.366 1.00 66.12 83 VAL A C 1
ATOM 620 O O . VAL A 1 83 ? 14.170 -15.580 -25.017 1.00 66.12 83 VAL A O 1
ATOM 623 N N . LEU A 1 84 ? 13.377 -13.478 -25.019 1.00 66.69 84 LEU A N 1
ATOM 624 C CA . LEU A 1 84 ? 14.448 -12.936 -24.182 1.00 66.69 84 LEU A CA 1
ATOM 625 C C . LEU A 1 84 ? 14.434 -13.574 -22.786 1.00 66.69 84 LEU A C 1
ATOM 627 O O . LEU A 1 84 ? 15.491 -13.832 -22.216 1.00 66.69 84 LEU A O 1
ATOM 631 N N . LEU A 1 85 ? 13.245 -13.848 -22.242 1.00 67.00 85 LEU A N 1
ATOM 632 C CA . LEU A 1 85 ? 13.098 -14.488 -20.942 1.00 67.00 85 LEU A CA 1
ATOM 633 C C . LEU A 1 85 ? 13.579 -15.936 -20.957 1.00 67.00 85 LEU A C 1
ATOM 635 O O . LEU A 1 85 ? 14.320 -16.321 -20.057 1.00 67.00 85 LEU A O 1
ATOM 639 N N . GLU A 1 86 ? 13.183 -16.725 -21.957 1.00 69.06 86 GLU A N 1
ATOM 640 C CA . GLU A 1 86 ? 13.665 -18.100 -22.076 1.00 69.06 86 GLU A CA 1
ATOM 641 C C . GLU A 1 86 ? 15.184 -18.144 -22.239 1.00 69.06 86 GLU A C 1
ATOM 643 O O . GLU A 1 86 ? 15.834 -18.983 -21.623 1.00 69.06 86 GLU A O 1
ATOM 648 N N . ASP A 1 87 ? 15.770 -17.223 -23.004 1.00 72.00 87 ASP A N 1
ATOM 649 C CA . ASP A 1 87 ? 17.222 -17.150 -23.161 1.00 72.00 87 ASP A CA 1
ATOM 650 C C . ASP A 1 87 ? 17.926 -16.709 -21.872 1.00 72.00 87 ASP A C 1
ATOM 652 O O . ASP A 1 87 ? 18.950 -17.289 -21.512 1.00 72.00 87 ASP A O 1
ATOM 656 N N . ILE A 1 88 ? 17.373 -15.740 -21.135 1.00 68.31 88 ILE A N 1
ATOM 657 C CA . ILE A 1 88 ? 17.871 -15.347 -19.808 1.00 68.31 88 ILE A CA 1
ATOM 658 C C . ILE A 1 88 ? 17.774 -16.529 -18.836 1.00 68.31 88 ILE A C 1
ATOM 660 O O . ILE A 1 88 ? 18.747 -16.848 -18.161 1.00 68.31 88 ILE A O 1
ATOM 664 N N . GLN A 1 89 ? 16.635 -17.222 -18.788 1.00 68.31 89 GLN A N 1
ATOM 665 C CA . GLN A 1 89 ? 16.418 -18.370 -17.905 1.00 68.31 89 GLN A CA 1
ATOM 666 C C . GLN A 1 89 ? 17.303 -19.563 -18.268 1.00 68.31 89 GLN A C 1
ATOM 668 O O . GLN A 1 89 ? 17.791 -20.234 -17.366 1.00 68.31 89 GLN A O 1
ATOM 673 N N . ARG A 1 90 ? 17.546 -19.816 -19.561 1.00 72.69 90 ARG A N 1
ATOM 674 C CA . ARG A 1 90 ? 18.477 -20.859 -20.022 1.00 72.69 90 ARG A CA 1
ATOM 675 C C . ARG A 1 90 ? 19.932 -20.530 -19.697 1.00 72.69 90 ARG A C 1
ATOM 677 O O . ARG A 1 90 ? 20.714 -21.453 -19.511 1.00 72.69 90 ARG A O 1
ATOM 684 N N . ARG A 1 91 ? 20.301 -19.245 -19.669 1.00 69.81 91 ARG A N 1
ATOM 685 C CA . ARG A 1 91 ? 21.671 -18.780 -19.381 1.00 69.81 91 ARG A CA 1
ATOM 686 C C . ARG A 1 91 ? 21.945 -18.574 -17.898 1.00 69.81 91 ARG A C 1
ATOM 688 O O . ARG A 1 91 ? 23.105 -18.574 -17.503 1.00 69.81 91 ARG A O 1
ATOM 695 N N . CYS A 1 92 ? 20.908 -18.402 -17.083 1.00 69.50 92 CYS A N 1
ATOM 696 C CA . CYS A 1 92 ? 21.023 -18.501 -15.637 1.00 69.50 92 CYS A CA 1
ATOM 697 C C . CYS A 1 92 ? 21.311 -19.963 -15.279 1.00 69.50 92 CYS A C 1
ATOM 699 O O . CYS A 1 92 ? 20.393 -20.740 -15.009 1.00 69.50 92 CYS A O 1
ATOM 701 N N . ASP A 1 93 ? 22.591 -20.340 -15.280 1.00 64.25 93 ASP A N 1
ATOM 702 C CA . ASP A 1 93 ? 23.007 -21.641 -14.778 1.00 64.25 93 ASP A CA 1
ATOM 703 C C . ASP A 1 93 ? 22.498 -21.794 -13.334 1.00 64.25 93 ASP A C 1
ATOM 705 O O . ASP A 1 93 ? 22.624 -20.860 -12.527 1.00 64.25 93 ASP A O 1
ATOM 709 N N . PRO A 1 94 ? 21.957 -22.966 -12.949 1.00 64.69 94 PRO A N 1
ATOM 710 C CA . PRO A 1 94 ? 21.483 -23.202 -11.586 1.00 64.69 94 PRO A CA 1
ATOM 711 C C . PRO A 1 94 ? 22.547 -22.917 -10.513 1.00 64.69 94 PRO A C 1
ATOM 713 O O . PRO A 1 94 ? 22.194 -22.652 -9.368 1.00 64.69 94 PRO A O 1
ATOM 716 N N . GLY A 1 95 ? 23.835 -22.966 -10.881 1.00 68.88 95 GLY A N 1
ATOM 717 C CA . GLY A 1 95 ? 24.972 -22.671 -10.006 1.00 68.88 95 GLY A CA 1
ATOM 718 C C . GLY A 1 95 ? 25.342 -21.187 -9.874 1.00 68.88 95 GLY A C 1
ATOM 719 O O . GLY A 1 95 ? 26.098 -20.850 -8.970 1.00 68.88 95 GLY A O 1
ATOM 720 N N . THR A 1 96 ? 24.826 -20.307 -10.738 1.00 66.81 96 THR A N 1
ATOM 721 C CA . THR A 1 96 ? 25.041 -18.844 -10.672 1.00 66.81 96 THR A CA 1
ATOM 722 C C . THR A 1 96 ? 23.858 -18.083 -10.075 1.00 66.81 96 THR A C 1
ATOM 724 O O . THR A 1 96 ? 23.950 -16.881 -9.840 1.00 66.81 96 THR A O 1
ATOM 727 N N . ALA A 1 97 ? 22.735 -18.760 -9.824 1.00 70.62 97 ALA A N 1
ATOM 728 C CA . ALA A 1 97 ? 21.631 -18.174 -9.080 1.00 70.62 97 ALA A CA 1
ATOM 729 C C . ALA A 1 97 ? 22.035 -18.020 -7.609 1.00 70.62 97 ALA A C 1
ATOM 731 O O . ALA A 1 97 ? 22.380 -18.997 -6.942 1.00 70.62 97 ALA A O 1
ATOM 732 N N . HIS A 1 98 ? 21.958 -16.798 -7.097 1.00 74.12 98 HIS A N 1
ATOM 733 C CA . HIS A 1 98 ? 22.207 -16.525 -5.691 1.00 74.12 98 HIS A CA 1
ATOM 734 C C . HIS A 1 98 ? 20.877 -16.551 -4.933 1.00 74.12 98 HIS A C 1
ATOM 736 O O . HIS A 1 98 ? 19.846 -16.100 -5.446 1.00 74.12 98 HIS A O 1
ATOM 742 N N . GLN A 1 99 ? 20.880 -17.068 -3.699 1.00 71.06 99 GLN A N 1
ATOM 743 C CA . GLN A 1 99 ? 19.823 -16.674 -2.771 1.00 71.06 99 GLN A CA 1
ATOM 744 C C . GLN A 1 99 ? 19.951 -15.173 -2.549 1.00 71.06 99 GLN A C 1
ATOM 746 O O . GLN A 1 99 ? 21.060 -14.661 -2.406 1.00 71.06 99 GLN A O 1
ATOM 751 N N . THR A 1 100 ? 18.826 -14.467 -2.492 1.00 60.28 100 THR A N 1
ATOM 752 C CA . THR A 1 100 ? 18.817 -13.013 -2.274 1.00 60.28 100 THR A CA 1
ATOM 753 C C . THR A 1 100 ? 19.606 -12.607 -1.015 1.00 60.28 100 THR A C 1
ATOM 755 O O . THR A 1 100 ? 20.179 -11.522 -0.975 1.00 60.28 100 THR A O 1
ATOM 758 N N . ALA A 1 101 ? 19.698 -13.493 -0.015 1.00 63.62 101 ALA A N 1
ATOM 759 C CA . ALA A 1 101 ? 20.483 -13.297 1.206 1.00 63.62 101 ALA A CA 1
ATOM 760 C C . ALA A 1 101 ? 22.016 -13.374 1.012 1.00 63.62 101 ALA A C 1
ATOM 762 O O . ALA A 1 101 ? 22.748 -12.784 1.801 1.00 63.62 101 ALA A O 1
ATOM 763 N N . ASP A 1 102 ? 22.497 -14.051 -0.035 1.00 71.81 102 ASP A N 1
ATOM 764 C CA . ASP A 1 102 ? 23.921 -14.350 -0.267 1.00 71.81 102 ASP A CA 1
ATOM 765 C C . ASP A 1 102 ? 24.565 -13.443 -1.331 1.00 71.81 102 ASP A C 1
ATOM 767 O O . ASP A 1 102 ? 25.682 -13.700 -1.791 1.00 71.81 102 ASP A O 1
ATOM 771 N N . VAL A 1 103 ? 23.867 -12.394 -1.778 1.00 64.56 103 VAL A N 1
ATOM 772 C CA . VAL A 1 103 ? 24.367 -11.547 -2.865 1.00 64.56 103 VAL A CA 1
ATOM 773 C C . VAL A 1 103 ? 25.624 -10.784 -2.404 1.00 64.56 103 VAL A C 1
ATOM 775 O O . VAL A 1 103 ? 25.579 -10.111 -1.371 1.00 64.56 103 VAL A O 1
ATOM 778 N N . PRO A 1 104 ? 26.754 -10.851 -3.141 1.00 68.50 104 PRO A N 1
ATOM 779 C CA . PRO A 1 104 ? 28.013 -10.240 -2.718 1.00 68.50 104 PRO A CA 1
ATOM 780 C C . PRO A 1 104 ? 27.872 -8.746 -2.393 1.00 68.50 104 PRO A C 1
ATOM 782 O O . PRO A 1 104 ? 27.276 -7.984 -3.152 1.00 68.50 104 PRO A O 1
ATOM 785 N N . GLY A 1 105 ? 28.501 -8.288 -1.305 1.00 61.91 105 GLY A N 1
ATOM 786 C CA . GLY A 1 105 ? 28.396 -6.905 -0.804 1.00 61.91 105 GLY A CA 1
ATOM 787 C C . GLY A 1 105 ? 28.867 -5.787 -1.755 1.00 61.91 105 GLY A C 1
ATOM 788 O O . GLY A 1 105 ? 28.778 -4.614 -1.404 1.00 61.91 105 GLY A O 1
ATOM 789 N N . GLY A 1 106 ? 29.346 -6.114 -2.960 1.00 64.12 106 GLY A N 1
ATOM 790 C CA . GLY A 1 106 ? 29.658 -5.145 -4.016 1.00 64.12 106 GLY A CA 1
ATOM 791 C C . GLY A 1 106 ? 28.422 -4.505 -4.663 1.00 64.12 106 GLY A C 1
ATOM 792 O O . GLY A 1 106 ? 28.534 -3.446 -5.280 1.00 64.12 106 GLY A O 1
ATOM 793 N N . TYR A 1 107 ? 27.234 -5.087 -4.487 1.00 63.47 107 TYR A N 1
ATOM 794 C CA . TYR A 1 107 ? 25.991 -4.589 -5.074 1.00 63.47 107 TYR A CA 1
ATOM 795 C C . TYR A 1 107 ? 25.262 -3.601 -4.149 1.00 63.47 107 TYR A C 1
ATOM 797 O O . TYR A 1 107 ? 24.119 -3.813 -3.746 1.00 63.47 107 TYR A O 1
ATOM 805 N N . GLY A 1 108 ? 25.894 -2.461 -3.841 1.00 54.41 108 GLY A N 1
ATOM 806 C CA . GLY A 1 108 ? 25.279 -1.385 -3.039 1.00 54.41 108 GLY A CA 1
ATOM 807 C C . GLY A 1 108 ? 23.945 -0.848 -3.600 1.00 54.41 108 GLY A C 1
ATOM 808 O O . GLY A 1 108 ? 23.168 -0.226 -2.876 1.00 54.41 108 GLY A O 1
ATOM 809 N N . SER A 1 109 ? 23.639 -1.139 -4.872 1.00 55.41 109 SER A N 1
ATOM 810 C CA . SER A 1 109 ? 22.380 -0.792 -5.547 1.00 55.41 109 SER A CA 1
ATOM 811 C C . SER A 1 109 ? 21.182 -1.684 -5.180 1.00 55.41 109 SER A C 1
ATOM 813 O O . SER A 1 109 ? 20.052 -1.310 -5.493 1.00 55.41 109 SER A O 1
ATOM 815 N N . LEU A 1 110 ? 21.370 -2.832 -4.512 1.00 56.66 110 LEU A N 1
ATOM 816 C CA . LEU A 1 110 ? 20.249 -3.702 -4.098 1.00 56.66 110 LEU A CA 1
ATOM 817 C C . LEU A 1 110 ? 19.387 -3.084 -2.999 1.00 56.66 110 LEU A C 1
ATOM 819 O O . LEU A 1 110 ? 18.215 -3.428 -2.865 1.00 56.66 110 LEU A O 1
ATOM 823 N N . SER A 1 111 ? 19.929 -2.100 -2.280 1.00 51.00 111 SER A N 1
ATOM 824 C CA . SER A 1 111 ? 19.150 -1.215 -1.412 1.00 51.00 111 SER A CA 1
ATOM 825 C C . SER A 1 111 ? 17.930 -0.628 -2.138 1.00 51.00 111 SER A C 1
ATOM 827 O O . SER A 1 111 ? 16.849 -0.571 -1.562 1.00 51.00 111 SER A O 1
ATOM 829 N N . SER A 1 112 ? 18.062 -0.296 -3.430 1.00 52.91 112 SER A N 1
ATOM 830 C CA . SER A 1 112 ? 16.966 0.239 -4.253 1.00 52.91 112 SER A CA 1
ATOM 831 C C . SER A 1 112 ? 15.911 -0.817 -4.615 1.00 52.91 112 SER A C 1
ATOM 833 O O . SER A 1 112 ? 14.767 -0.474 -4.897 1.00 52.91 112 SER A O 1
ATOM 835 N N . LEU A 1 113 ? 16.265 -2.105 -4.575 1.00 56.19 113 LEU A N 1
ATOM 836 C CA . LEU A 1 113 ? 15.339 -3.216 -4.813 1.00 56.19 113 LEU A CA 1
ATOM 837 C C . LEU A 1 113 ? 14.582 -3.620 -3.559 1.00 56.19 113 LEU A C 1
ATOM 839 O O . LEU A 1 113 ? 13.390 -3.900 -3.645 1.00 56.19 113 LEU A O 1
ATOM 843 N N . ALA A 1 114 ? 15.229 -3.544 -2.395 1.00 54.03 114 ALA A N 1
ATOM 844 C CA . ALA A 1 114 ? 14.529 -3.604 -1.117 1.00 54.03 114 ALA A CA 1
ATOM 845 C C . ALA A 1 114 ? 13.462 -2.496 -1.031 1.00 54.03 114 ALA A C 1
ATOM 847 O O . ALA A 1 114 ? 12.332 -2.762 -0.628 1.00 54.03 114 ALA A O 1
ATOM 848 N N . THR A 1 115 ? 13.766 -1.284 -1.519 1.00 57.44 115 THR A N 1
ATOM 849 C CA . THR A 1 115 ? 12.767 -0.207 -1.639 1.00 57.44 115 THR A CA 1
ATOM 850 C C . THR A 1 115 ? 11.636 -0.549 -2.613 1.00 57.44 115 THR A C 1
ATOM 852 O O . THR A 1 115 ? 10.519 -0.095 -2.411 1.00 57.44 115 THR A O 1
ATOM 855 N N . PHE A 1 116 ? 11.881 -1.348 -3.656 1.00 59.34 116 PHE A N 1
ATOM 856 C CA . PHE A 1 116 ? 10.834 -1.732 -4.607 1.00 59.34 116 PHE A CA 1
ATOM 857 C C . PHE A 1 116 ? 9.867 -2.774 -4.034 1.00 59.34 116 PHE A C 1
ATOM 859 O O . PHE A 1 116 ? 8.657 -2.641 -4.209 1.00 59.34 116 PHE A O 1
ATOM 866 N N . VAL A 1 117 ? 10.371 -3.779 -3.308 1.00 60.12 117 VAL A N 1
ATOM 867 C CA . VAL A 1 117 ? 9.510 -4.766 -2.628 1.00 60.12 117 VAL A CA 1
ATOM 868 C C . VAL A 1 117 ? 8.582 -4.074 -1.623 1.00 60.12 117 VAL A C 1
ATOM 870 O O . VAL A 1 117 ? 7.417 -4.448 -1.518 1.00 60.12 117 VAL A O 1
ATOM 873 N N . GLN A 1 118 ? 9.043 -2.993 -0.979 1.00 60.22 118 GLN A N 1
ATOM 874 C CA . GLN A 1 118 ? 8.208 -2.162 -0.102 1.00 60.22 118 GLN A CA 1
ATOM 875 C C . GLN A 1 118 ? 7.011 -1.500 -0.801 1.00 60.22 118 GLN A C 1
ATOM 877 O O . GLN A 1 118 ? 6.156 -0.972 -0.103 1.00 60.22 118 GLN A O 1
ATOM 882 N N . VAL A 1 119 ? 6.933 -1.493 -2.138 1.00 70.25 119 VAL A N 1
ATOM 883 C CA . VAL A 1 119 ? 5.824 -0.878 -2.894 1.00 70.25 119 VAL A CA 1
ATOM 884 C C . VAL A 1 119 ? 4.883 -1.918 -3.514 1.00 70.25 119 VAL A C 1
ATOM 886 O O . VAL A 1 119 ? 3.835 -1.562 -4.052 1.00 70.25 119 VAL A O 1
ATOM 889 N N . VAL A 1 120 ? 5.222 -3.209 -3.450 1.00 77.19 120 VAL A N 1
ATOM 890 C CA . VAL A 1 120 ? 4.361 -4.269 -3.985 1.00 77.19 120 VAL A CA 1
ATOM 891 C C . VAL A 1 120 ? 3.228 -4.527 -2.999 1.00 77.19 120 VAL A C 1
ATOM 893 O O . VAL A 1 120 ? 3.467 -4.763 -1.822 1.00 77.19 120 VAL A O 1
ATOM 896 N N . VAL A 1 121 ? 1.986 -4.490 -3.477 1.00 82.75 121 VAL A N 1
ATOM 897 C CA . VAL A 1 121 ? 0.793 -4.709 -2.652 1.00 82.75 121 VAL A CA 1
ATOM 898 C C . VAL A 1 121 ? 0.434 -6.194 -2.615 1.00 82.75 121 VAL A C 1
ATOM 900 O O . VAL A 1 121 ? 0.215 -6.806 -3.661 1.00 82.75 121 VAL A O 1
ATOM 903 N N . GLN A 1 122 ? 0.315 -6.758 -1.414 1.00 85.31 122 GLN A N 1
ATOM 904 C CA . GLN A 1 122 ? -0.136 -8.131 -1.176 1.00 85.31 122 GLN A CA 1
ATOM 905 C C . GLN A 1 122 ? -1.658 -8.216 -1.012 1.00 85.31 122 GLN A C 1
ATOM 907 O O . GLN A 1 122 ? -2.302 -9.079 -1.613 1.00 85.31 122 GLN A O 1
ATOM 912 N N . LEU A 1 123 ? -2.245 -7.310 -0.226 1.00 87.75 123 LEU A N 1
ATOM 913 C CA . LEU A 1 123 ? -3.684 -7.242 0.029 1.00 87.75 123 LEU A CA 1
ATOM 914 C C . LEU A 1 123 ? -4.146 -5.787 0.016 1.00 87.75 123 LEU A C 1
ATOM 916 O O . LEU A 1 123 ? -3.457 -4.899 0.508 1.00 87.75 123 LEU A O 1
ATOM 920 N N . THR A 1 124 ? -5.341 -5.543 -0.514 1.00 90.81 124 THR A N 1
ATOM 921 C CA . THR A 1 124 ? -6.041 -4.265 -0.357 1.00 90.81 124 THR A CA 1
ATOM 922 C C . THR A 1 124 ? -7.435 -4.541 0.179 1.00 90.81 124 THR A C 1
ATOM 924 O O . THR A 1 124 ? -8.184 -5.307 -0.429 1.00 90.81 124 THR A O 1
ATOM 927 N N . LEU A 1 125 ? -7.770 -3.911 1.299 1.00 90.81 125 LEU A N 1
ATOM 928 C CA . LEU A 1 125 ? -9.102 -3.895 1.886 1.00 90.81 125 LEU A CA 1
ATOM 929 C C . LEU A 1 125 ? -9.640 -2.468 1.804 1.00 90.81 125 LEU A C 1
ATOM 931 O O . LEU A 1 125 ? -8.968 -1.520 2.200 1.00 90.81 125 LEU A O 1
ATOM 935 N N . HIS A 1 126 ? -10.850 -2.322 1.284 1.00 91.19 126 HIS A N 1
ATOM 936 C CA . HIS A 1 126 ? -11.574 -1.061 1.316 1.00 91.19 126 HIS A CA 1
ATOM 937 C C . HIS A 1 126 ? -12.663 -1.177 2.372 1.00 91.19 126 HIS A C 1
ATOM 939 O O . HIS A 1 126 ? -13.486 -2.087 2.298 1.00 91.19 126 HIS A O 1
ATOM 945 N N . THR A 1 127 ? -12.640 -0.273 3.339 1.00 91.94 127 THR A N 1
ATOM 946 C CA . THR A 1 127 ? -13.735 -0.054 4.279 1.00 91.94 127 THR A CA 1
ATOM 947 C C . THR A 1 127 ? -14.426 1.261 3.931 1.00 91.94 127 THR A C 1
ATOM 949 O O . THR A 1 127 ? -14.002 1.996 3.035 1.00 91.94 127 THR A O 1
ATOM 952 N N . ASP A 1 128 ? -15.528 1.546 4.606 1.00 92.19 128 ASP A N 1
ATOM 953 C CA . ASP A 1 128 ? -16.205 2.839 4.545 1.00 92.19 128 ASP A CA 1
ATOM 954 C C . ASP A 1 128 ? -15.304 3.980 5.054 1.00 92.19 128 ASP A C 1
ATOM 956 O O . ASP A 1 128 ? -15.320 5.086 4.508 1.00 92.19 128 ASP A O 1
ATOM 960 N N . ALA A 1 129 ? -14.471 3.698 6.059 1.00 94.25 129 ALA A N 1
ATOM 961 C CA . ALA A 1 129 ? -13.572 4.668 6.673 1.00 94.25 129 ALA A CA 1
ATOM 962 C C . ALA A 1 129 ? -12.223 4.810 5.949 1.00 94.25 129 ALA A C 1
ATOM 964 O O . ALA A 1 129 ? -11.732 5.934 5.786 1.00 94.25 129 ALA A O 1
ATOM 965 N N . ALA A 1 130 ? -11.612 3.706 5.506 1.00 96.19 130 ALA A N 1
ATOM 966 C CA . ALA A 1 130 ? -10.239 3.707 5.004 1.00 96.19 130 ALA A CA 1
ATOM 967 C C . ALA A 1 130 ? -9.992 2.762 3.822 1.00 96.19 130 ALA A C 1
ATOM 969 O O . ALA A 1 130 ? -10.662 1.754 3.611 1.00 96.19 130 ALA A O 1
ATOM 970 N N . LYS A 1 131 ? -8.928 3.050 3.072 1.00 95.19 131 LYS A N 1
ATOM 971 C CA . LYS A 1 131 ? -8.267 2.064 2.215 1.00 95.19 131 LYS A CA 1
ATOM 972 C C . LYS A 1 131 ? -7.056 1.514 2.958 1.00 95.19 131 LYS A C 1
ATOM 974 O O . LYS A 1 131 ? -6.095 2.248 3.175 1.00 95.19 131 LYS A O 1
ATOM 979 N N . CYS A 1 132 ? -7.094 0.232 3.295 1.00 96.38 132 CYS A N 1
ATOM 980 C CA . CYS A 1 132 ? -6.027 -0.483 3.981 1.00 96.38 132 CYS A CA 1
ATOM 981 C C . CYS A 1 132 ? -5.241 -1.349 2.993 1.00 96.38 132 CYS A C 1
ATOM 983 O O . CYS A 1 132 ? -5.813 -2.039 2.146 1.00 96.38 132 CYS A O 1
ATOM 985 N N . VAL A 1 133 ? -3.919 -1.328 3.096 1.00 95.38 133 VAL A N 1
ATOM 986 C CA . VAL A 1 133 ? -3.006 -2.013 2.185 1.00 95.38 133 VAL A CA 1
ATOM 987 C C . VAL A 1 133 ? -1.994 -2.794 3.011 1.00 95.38 133 VAL A C 1
ATOM 989 O O . VAL A 1 133 ? -1.318 -2.218 3.854 1.00 95.38 133 VAL A O 1
ATOM 992 N N . LEU A 1 134 ? -1.893 -4.101 2.771 1.00 94.06 134 LEU A N 1
ATOM 993 C CA . LEU A 1 134 ? -0.782 -4.928 3.238 1.00 94.06 134 LEU A CA 1
ATOM 994 C C . LEU A 1 134 ? 0.223 -5.019 2.095 1.00 94.06 134 LEU A C 1
ATOM 996 O O . LEU A 1 134 ? -0.137 -5.429 0.985 1.00 94.06 134 LEU A O 1
ATOM 1000 N N . MET A 1 135 ? 1.458 -4.624 2.355 1.00 92.25 135 MET A N 1
ATOM 1001 C CA . MET A 1 135 ? 2.547 -4.688 1.386 1.00 92.25 135 MET A CA 1
ATOM 1002 C C . MET A 1 135 ? 3.077 -6.129 1.269 1.00 92.25 135 MET A C 1
ATOM 1004 O O . MET A 1 135 ? 2.686 -6.999 2.031 1.00 92.25 135 MET A O 1
ATOM 1008 N N . ALA A 1 136 ? 3.919 -6.421 0.282 1.00 84.00 136 ALA A N 1
ATOM 1009 C CA . ALA A 1 136 ? 4.471 -7.757 0.028 1.00 84.00 136 ALA A CA 1
ATOM 1010 C C . ALA A 1 136 ? 5.925 -7.897 0.516 1.00 84.00 136 ALA A C 1
ATOM 1012 O O . ALA A 1 136 ? 6.675 -8.745 0.035 1.00 84.00 136 ALA A O 1
ATOM 1013 N N . ASN A 1 137 ? 6.353 -7.037 1.442 1.00 83.88 137 ASN A N 1
ATOM 1014 C CA . ASN A 1 137 ? 7.669 -7.101 2.072 1.00 83.88 137 ASN A CA 1
ATOM 1015 C C . ASN A 1 137 ? 7.671 -8.084 3.256 1.00 83.88 137 ASN A C 1
ATOM 1017 O O . ASN A 1 137 ? 7.733 -7.692 4.421 1.00 83.88 137 ASN A O 1
ATOM 1021 N N . ASP A 1 138 ? 7.628 -9.379 2.937 1.00 73.88 138 ASP A N 1
ATOM 1022 C CA . ASP A 1 138 ? 7.865 -10.472 3.888 1.00 73.88 138 ASP A CA 1
ATOM 1023 C C . ASP A 1 138 ? 9.219 -10.318 4.622 1.00 73.88 138 ASP A C 1
ATOM 1025 O O . ASP A 1 138 ? 10.161 -9.741 4.067 1.00 73.88 138 ASP A O 1
ATOM 1029 N N . PRO A 1 139 ? 9.369 -10.829 5.865 1.00 79.44 139 PRO A N 1
ATOM 1030 C CA . PRO A 1 139 ? 8.447 -11.707 6.607 1.00 79.44 139 PRO A CA 1
ATOM 1031 C C . PRO A 1 139 ? 7.388 -10.983 7.460 1.00 79.44 139 PRO A C 1
ATOM 1033 O O . PRO A 1 139 ? 6.532 -11.631 8.056 1.00 79.44 139 PRO A O 1
ATOM 1036 N N . GLN A 1 140 ? 7.460 -9.657 7.574 1.00 84.81 140 GLN A N 1
ATOM 1037 C CA . GLN A 1 140 ? 6.491 -8.842 8.309 1.00 84.81 140 GLN A CA 1
ATOM 1038 C C . GLN A 1 140 ? 6.101 -7.658 7.435 1.00 84.81 140 GLN A C 1
ATOM 1040 O O . GLN A 1 140 ? 6.693 -6.584 7.530 1.00 84.81 140 GLN A O 1
ATOM 1045 N N . ALA A 1 141 ? 5.122 -7.902 6.571 1.00 90.50 141 ALA A N 1
ATOM 1046 C CA . ALA A 1 141 ? 4.639 -6.945 5.592 1.00 90.50 141 ALA A CA 1
ATOM 1047 C C . ALA A 1 141 ? 4.205 -5.614 6.224 1.00 90.50 141 ALA A C 1
ATOM 1049 O O . ALA A 1 141 ? 3.392 -5.592 7.149 1.00 90.50 141 ALA A O 1
ATOM 1050 N N . ASP A 1 142 ? 4.714 -4.504 5.690 1.00 94.69 142 ASP A N 1
ATOM 1051 C CA . ASP A 1 142 ? 4.294 -3.154 6.058 1.00 94.69 142 ASP A CA 1
ATOM 1052 C C . ASP A 1 142 ? 2.801 -2.975 5.778 1.00 94.69 142 ASP A C 1
ATOM 1054 O O . ASP A 1 142 ? 2.214 -3.628 4.910 1.00 94.69 142 ASP A O 1
ATOM 1058 N N . ILE A 1 143 ? 2.188 -2.046 6.503 1.00 95.81 143 ILE A N 1
ATOM 1059 C CA . ILE A 1 143 ? 0.787 -1.687 6.314 1.00 95.81 143 ILE A CA 1
ATOM 1060 C C . ILE A 1 143 ? 0.684 -0.204 5.980 1.00 95.81 143 ILE A C 1
ATOM 1062 O O . ILE A 1 143 ? 1.382 0.625 6.559 1.00 95.81 143 ILE A O 1
ATOM 1066 N N . GLU A 1 144 ? -0.214 0.143 5.068 1.00 97.00 144 GLU A N 1
ATOM 1067 C CA . GLU A 1 144 ? -0.560 1.525 4.749 1.00 97.00 144 GLU A CA 1
ATOM 1068 C C . GLU A 1 144 ? -2.079 1.719 4.808 1.00 97.00 144 GLU A C 1
ATOM 1070 O O . GLU A 1 144 ? -2.840 0.921 4.265 1.00 97.00 144 GLU A O 1
ATOM 1075 N N . LEU A 1 145 ? -2.523 2.783 5.474 1.00 97.38 145 LEU A N 1
ATOM 1076 C CA . LEU A 1 145 ? -3.914 3.213 5.541 1.00 97.38 145 LEU A CA 1
ATOM 1077 C C . LEU A 1 145 ? -4.040 4.606 4.934 1.00 97.38 145 LEU A C 1
ATOM 1079 O O . LEU A 1 145 ? -3.246 5.503 5.230 1.00 97.38 145 LEU A O 1
ATOM 1083 N N . LEU A 1 146 ? -5.076 4.795 4.124 1.00 96.88 146 LEU A N 1
ATOM 1084 C CA . LEU A 1 146 ? -5.452 6.077 3.538 1.00 96.88 146 LEU A CA 1
ATOM 1085 C C . LEU A 1 146 ? -6.879 6.424 3.960 1.00 96.88 146 LEU A C 1
ATOM 1087 O O . LEU A 1 146 ? -7.802 5.648 3.708 1.00 96.88 146 LEU A O 1
ATOM 1091 N N . LEU A 1 147 ? -7.041 7.581 4.604 1.00 96.88 147 LEU A N 1
ATOM 1092 C CA . LEU A 1 147 ? -8.315 8.078 5.117 1.00 96.88 147 LEU A CA 1
ATOM 1093 C C . LEU A 1 147 ? -8.624 9.477 4.546 1.00 96.88 147 LEU A C 1
ATOM 1095 O O . LEU A 1 147 ? -7.736 10.336 4.518 1.00 96.88 147 LEU A O 1
ATOM 1099 N N . PRO A 1 148 ? -9.879 9.764 4.154 1.00 95.44 148 PRO A N 1
ATOM 1100 C CA . PRO A 1 148 ? -10.988 8.810 4.036 1.00 95.44 148 PRO A CA 1
ATOM 1101 C C . PRO A 1 148 ? -10.778 7.818 2.874 1.00 95.44 148 PRO A C 1
ATOM 1103 O O . PRO A 1 148 ? -9.948 8.056 1.997 1.00 95.44 148 PRO A O 1
ATOM 1106 N N . ALA A 1 149 ? -11.548 6.725 2.843 1.00 85.31 149 ALA A N 1
ATOM 1107 C CA . ALA A 1 149 ? -11.480 5.718 1.774 1.00 85.31 149 ALA A CA 1
ATOM 1108 C C . ALA A 1 149 ? -11.759 6.286 0.370 1.00 85.31 149 ALA A C 1
ATOM 1110 O O . ALA A 1 149 ? -11.204 5.810 -0.624 1.00 85.31 149 ALA A O 1
ATOM 1111 N N . THR A 1 150 ? -12.634 7.293 0.286 1.00 78.62 150 THR A N 1
ATOM 1112 C CA . THR A 1 150 ? -13.066 7.928 -0.964 1.00 78.62 150 THR A CA 1
ATOM 1113 C C . THR A 1 150 ? -12.635 9.390 -1.031 1.00 78.62 150 THR A C 1
ATOM 1115 O O . THR A 1 150 ? -12.847 10.143 -0.082 1.00 78.62 150 THR A O 1
ATOM 1118 N N . GLY A 1 151 ? -12.132 9.820 -2.190 1.00 87.31 151 GLY A N 1
ATOM 1119 C CA . GLY A 1 151 ? -11.652 11.187 -2.409 1.00 87.31 151 GLY A CA 1
ATOM 1120 C C . GLY A 1 151 ? -10.158 11.355 -2.103 1.00 87.31 151 GLY A C 1
ATOM 1121 O O . GLY A 1 151 ? -9.443 10.361 -1.964 1.00 87.31 151 GLY A O 1
ATOM 1122 N N . PRO A 1 152 ? -9.653 12.601 -2.056 1.00 85.44 152 PRO A N 1
ATOM 1123 C CA . PRO A 1 152 ? -8.259 12.856 -1.716 1.00 85.44 152 PRO A CA 1
ATOM 1124 C C . PRO A 1 152 ? -8.003 12.500 -0.240 1.00 85.44 152 PRO A C 1
ATOM 1126 O O . PRO A 1 152 ? -8.760 12.947 0.630 1.00 85.44 152 PRO A O 1
ATOM 1129 N N . PRO A 1 153 ? -6.957 11.709 0.065 1.00 88.62 153 PRO A N 1
ATOM 1130 C CA . PRO A 1 153 ? -6.663 11.322 1.435 1.00 88.62 153 PRO A CA 1
ATOM 1131 C C . PRO A 1 153 ? -6.248 12.553 2.238 1.00 88.62 153 PRO A C 1
ATOM 1133 O O . PRO A 1 153 ? -5.348 13.294 1.850 1.00 88.62 153 PRO A O 1
ATOM 1136 N N . LYS A 1 154 ? -6.901 12.750 3.381 1.00 95.75 154 LYS A N 1
ATOM 1137 C CA . LYS A 1 154 ? -6.543 13.778 4.366 1.00 95.75 154 LYS A CA 1
ATOM 1138 C C . LYS A 1 154 ? -5.542 13.254 5.387 1.00 95.75 154 LYS A C 1
ATOM 1140 O O . LYS A 1 154 ? -4.868 14.033 6.054 1.00 95.75 154 LYS A O 1
ATOM 1145 N N . LEU A 1 155 ? -5.459 11.936 5.528 1.00 97.69 155 LEU A N 1
ATOM 1146 C CA . LEU A 1 155 ? -4.558 11.272 6.448 1.00 97.69 155 LEU A CA 1
ATOM 1147 C C . LEU A 1 155 ? -4.011 10.004 5.797 1.00 97.69 155 LEU A C 1
ATOM 1149 O O . LEU A 1 155 ? -4.743 9.233 5.176 1.00 97.69 155 LEU A O 1
ATOM 1153 N N . ARG A 1 156 ? -2.708 9.797 5.958 1.00 97.44 156 ARG A N 1
ATOM 1154 C CA . ARG A 1 156 ? -2.005 8.573 5.593 1.00 97.44 156 ARG A CA 1
ATOM 1155 C C . ARG A 1 156 ? -1.287 8.041 6.820 1.00 97.44 156 ARG A C 1
ATOM 1157 O O . ARG A 1 156 ? -0.464 8.750 7.393 1.00 97.44 156 ARG A O 1
ATOM 1164 N N . MET A 1 157 ? -1.545 6.792 7.177 1.00 97.69 157 MET A N 1
ATOM 1165 C CA . MET A 1 157 ? -0.808 6.095 8.225 1.00 97.69 157 MET A CA 1
ATOM 1166 C C . MET A 1 157 ? 0.001 4.962 7.601 1.00 97.69 157 MET A C 1
ATOM 1168 O O . MET A 1 157 ? -0.559 4.128 6.900 1.00 97.69 157 MET A O 1
ATOM 1172 N N . ARG A 1 158 ? 1.313 4.921 7.836 1.00 96.94 158 ARG A N 1
ATOM 1173 C CA . ARG A 1 158 ? 2.190 3.827 7.404 1.00 96.94 158 ARG A CA 1
ATOM 1174 C C . ARG A 1 158 ? 2.779 3.141 8.624 1.00 96.94 158 ARG A C 1
ATOM 1176 O O . ARG A 1 158 ? 3.381 3.795 9.465 1.00 96.94 158 ARG A O 1
ATOM 1183 N N . VAL A 1 159 ? 2.650 1.828 8.696 1.00 95.94 159 VAL A N 1
ATOM 1184 C CA . VAL A 1 159 ? 3.160 1.007 9.788 1.00 95.94 159 VAL A CA 1
ATOM 1185 C C . VAL A 1 159 ? 4.281 0.128 9.262 1.00 95.94 159 VAL A C 1
ATOM 1187 O O . VAL A 1 159 ? 4.045 -0.757 8.439 1.00 95.94 159 VAL A O 1
ATOM 1190 N N . SER A 1 160 ? 5.493 0.367 9.761 1.00 94.62 160 SER A N 1
ATOM 1191 C CA . SER A 1 160 ? 6.620 -0.549 9.586 1.00 94.62 160 SER A CA 1
ATOM 1192 C C . SER A 1 160 ? 6.569 -1.564 10.718 1.00 94.62 160 SER A C 1
ATOM 1194 O O . SER A 1 160 ? 6.826 -1.235 11.882 1.00 94.62 160 SER A O 1
ATOM 1196 N N . ARG A 1 161 ? 6.202 -2.806 10.385 1.00 92.75 161 ARG A N 1
ATOM 1197 C CA . ARG A 1 161 ? 6.154 -3.896 11.371 1.00 92.75 161 ARG A CA 1
ATOM 1198 C C . ARG A 1 161 ? 7.551 -4.308 11.813 1.00 92.75 161 ARG A C 1
ATOM 1200 O O . ARG A 1 161 ? 7.744 -4.604 12.986 1.00 92.75 161 ARG A O 1
ATOM 1207 N N . GLN A 1 162 ? 8.513 -4.241 10.896 1.00 90.88 162 GLN A N 1
ATOM 1208 C CA . GLN A 1 162 ? 9.913 -4.562 11.163 1.00 90.88 162 GLN A CA 1
ATOM 1209 C C . GLN A 1 162 ? 10.549 -3.554 12.129 1.00 90.88 162 GLN A C 1
ATOM 1211 O O . GLN A 1 162 ? 11.231 -3.949 13.071 1.00 90.88 162 GLN A O 1
ATOM 1216 N N . ASP A 1 163 ? 10.271 -2.259 11.945 1.00 93.19 163 ASP A N 1
ATOM 1217 C CA . ASP A 1 163 ? 10.810 -1.200 12.812 1.00 93.19 163 ASP A CA 1
ATOM 1218 C C . ASP A 1 163 ? 9.934 -0.916 14.038 1.00 93.19 163 ASP A C 1
ATOM 1220 O O . ASP A 1 163 ? 10.243 -0.011 14.823 1.00 93.19 163 ASP A O 1
ATOM 1224 N N . ALA A 1 164 ? 8.819 -1.643 14.168 1.00 93.44 164 ALA A N 1
ATOM 1225 C CA . ALA A 1 164 ? 7.826 -1.482 15.220 1.00 93.44 164 ALA A CA 1
ATOM 1226 C C . ALA A 1 164 ? 7.429 0.001 15.405 1.00 93.44 164 ALA A C 1
ATOM 1228 O O . ALA A 1 164 ? 7.511 0.584 16.491 1.00 93.44 164 ALA A O 1
ATOM 1229 N N . SER A 1 165 ? 7.071 0.658 14.298 1.00 95.44 165 SER A N 1
ATOM 1230 C CA . SER A 1 165 ? 6.754 2.089 14.278 1.00 95.44 165 SER A CA 1
ATOM 1231 C C . SER A 1 165 ? 5.610 2.425 13.330 1.00 95.44 165 SER A C 1
ATOM 1233 O O . SER A 1 165 ? 5.394 1.745 12.326 1.00 95.44 165 SER A O 1
ATOM 1235 N N . ALA A 1 166 ? 4.886 3.494 13.655 1.00 96.62 166 ALA A N 1
ATOM 1236 C CA . ALA A 1 166 ? 3.854 4.069 12.804 1.00 96.62 166 ALA A CA 1
ATOM 1237 C C . ALA A 1 166 ? 4.197 5.511 12.443 1.00 96.62 166 ALA A C 1
ATOM 1239 O O . ALA A 1 166 ? 4.489 6.333 13.302 1.00 96.62 166 ALA A O 1
ATOM 1240 N N . GLU A 1 167 ? 4.109 5.837 11.167 1.00 97.75 167 GLU A N 1
ATOM 1241 C CA . GLU A 1 167 ? 4.160 7.190 10.646 1.00 97.75 167 GLU A CA 1
ATOM 1242 C C . GLU A 1 167 ? 2.742 7.657 10.326 1.00 97.75 167 GLU A C 1
ATOM 1244 O O . GLU A 1 167 ? 2.050 7.023 9.534 1.00 97.75 167 GLU A O 1
ATOM 1249 N N . ILE A 1 168 ? 2.326 8.787 10.893 1.00 97.88 168 ILE A N 1
ATOM 1250 C CA . ILE A 1 168 ? 1.059 9.445 10.574 1.00 97.88 168 ILE A CA 1
ATOM 1251 C C . ILE A 1 168 ? 1.379 10.745 9.844 1.00 97.88 168 ILE A C 1
ATOM 1253 O O . ILE A 1 168 ? 2.018 11.639 10.399 1.00 97.88 168 ILE A O 1
ATOM 1257 N N . ALA A 1 169 ? 0.940 10.844 8.595 1.00 97.81 169 ALA A N 1
ATOM 1258 C CA . ALA A 1 169 ? 0.998 12.051 7.792 1.00 97.81 169 ALA A CA 1
ATOM 1259 C C . ALA A 1 169 ? -0.417 12.623 7.640 1.00 97.81 169 ALA A C 1
ATOM 1261 O O . ALA A 1 169 ? -1.303 11.953 7.114 1.00 97.81 169 ALA A O 1
ATOM 1262 N N . THR A 1 170 ? -0.619 13.863 8.075 1.00 97.31 170 THR A N 1
ATOM 1263 C CA . THR A 1 170 ? -1.918 14.547 8.050 1.00 97.31 170 THR A CA 1
ATOM 1264 C C . THR A 1 170 ? -1.832 15.772 7.151 1.00 97.31 170 THR A C 1
ATOM 1266 O O . THR A 1 170 ? -1.001 16.655 7.387 1.00 97.31 170 THR A O 1
ATOM 1269 N N . HIS A 1 171 ? -2.700 15.827 6.142 1.00 96.12 171 HIS A N 1
ATOM 1270 C CA . HIS A 1 171 ? -2.879 16.971 5.252 1.00 96.12 171 HIS A CA 1
ATOM 1271 C C . HIS A 1 171 ? -3.645 18.067 5.984 1.00 96.12 171 HIS A C 1
ATOM 1273 O O . HIS A 1 171 ? -4.708 17.831 6.565 1.00 96.12 171 HIS A O 1
ATOM 1279 N N . ARG A 1 172 ? -3.084 19.271 5.982 1.00 93.56 172 ARG A N 1
ATOM 1280 C CA . ARG A 1 172 ? -3.686 20.472 6.544 1.00 93.56 172 ARG A CA 1
ATOM 1281 C C . ARG A 1 172 ? -3.778 21.520 5.449 1.00 93.56 172 ARG A C 1
ATOM 1283 O O . ARG A 1 172 ? -2.832 21.726 4.697 1.00 93.56 172 ARG A O 1
ATOM 1290 N N . ILE A 1 173 ? -4.921 22.187 5.398 1.00 92.19 173 ILE A N 1
ATOM 1291 C CA . ILE A 1 173 ? -5.133 23.364 4.562 1.00 92.19 173 ILE A CA 1
ATOM 1292 C C . ILE A 1 173 ? -5.061 24.555 5.517 1.00 92.19 173 ILE A C 1
ATOM 1294 O O . ILE A 1 173 ? -5.848 24.624 6.463 1.00 92.19 173 ILE A O 1
ATOM 1298 N N . SER A 1 174 ? -4.076 25.429 5.333 1.00 91.31 174 SER A N 1
ATOM 1299 C CA . SER A 1 174 ? -3.945 26.666 6.099 1.00 91.31 174 SER A CA 1
ATOM 1300 C C . SER A 1 174 ? -5.047 27.657 5.717 1.00 91.31 174 SER A C 1
ATOM 1302 O O . SER A 1 174 ? -5.671 27.537 4.662 1.00 91.31 174 SER A O 1
ATOM 1304 N N . GLU A 1 175 ? -5.288 28.656 6.567 1.00 92.94 175 GLU A N 1
ATOM 1305 C CA . GLU A 1 175 ? -6.286 29.706 6.300 1.00 92.94 175 GLU A CA 1
ATOM 1306 C C . GLU A 1 175 ? -5.980 30.486 5.010 1.00 92.94 175 GLU A C 1
ATOM 1308 O O . GLU A 1 175 ? -6.898 30.891 4.300 1.00 92.94 175 GLU A O 1
ATOM 1313 N N . ASP A 1 176 ? -4.697 30.596 4.654 1.00 93.31 176 ASP A N 1
ATOM 1314 C CA . ASP A 1 176 ? -4.223 31.227 3.416 1.00 93.31 176 ASP A CA 1
ATOM 1315 C C . ASP A 1 176 ? -4.396 30.334 2.168 1.00 93.31 176 ASP A C 1
ATOM 1317 O O . ASP A 1 176 ? -3.968 30.697 1.072 1.00 93.31 176 ASP A O 1
ATOM 1321 N N . GLY A 1 177 ? -4.987 29.143 2.316 1.00 92.44 177 GLY A N 1
ATOM 1322 C CA . GLY A 1 177 ? -5.136 28.155 1.244 1.00 92.44 177 GLY A CA 1
ATOM 1323 C C . GLY A 1 177 ? -3.853 27.381 0.927 1.00 92.44 177 GLY A C 1
ATOM 1324 O O . GLY A 1 177 ? -3.786 26.699 -0.095 1.00 92.44 177 GLY A O 1
ATOM 1325 N N . GLY A 1 178 ? -2.831 27.475 1.780 1.00 90.50 178 GLY A N 1
ATOM 1326 C CA . GLY A 1 178 ? -1.610 26.687 1.665 1.00 90.50 178 GLY A CA 1
ATOM 1327 C C . GLY A 1 178 ? -1.848 25.245 2.100 1.00 90.50 178 GLY A C 1
ATOM 1328 O O . GLY A 1 178 ? -2.381 24.992 3.176 1.00 90.50 178 GLY A O 1
ATOM 1329 N N . GLU A 1 179 ? -1.443 24.285 1.278 1.00 92.75 179 GLU A N 1
ATOM 1330 C CA . GLU A 1 179 ? -1.518 22.867 1.624 1.00 92.75 179 GLU A CA 1
ATOM 1331 C C . GLU A 1 179 ? -0.194 22.394 2.230 1.00 92.75 179 GLU A C 1
ATOM 1333 O O . GLU A 1 179 ? 0.859 22.492 1.599 1.00 92.75 179 GLU A O 1
ATOM 1338 N N . GLU A 1 180 ? -0.241 21.848 3.445 1.0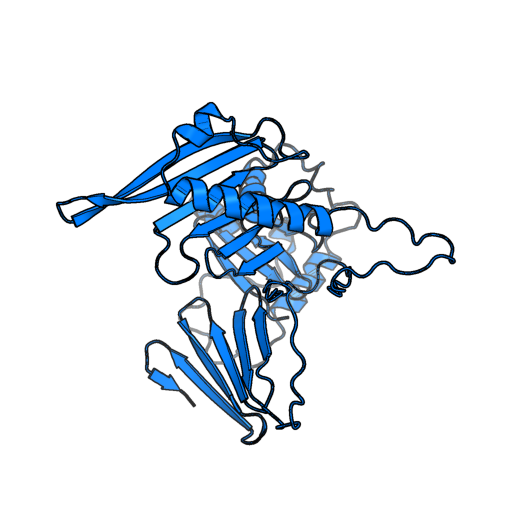0 94.00 180 GLU A N 1
ATOM 1339 C CA . GLU A 1 180 ? 0.929 21.316 4.143 1.00 94.00 180 GLU A CA 1
ATOM 1340 C C . GLU A 1 180 ? 0.647 19.917 4.702 1.00 94.00 180 GLU A C 1
ATOM 1342 O O . GLU A 1 180 ? -0.403 19.648 5.286 1.00 94.00 180 GLU A O 1
ATOM 1347 N N . TRP A 1 181 ? 1.612 19.009 4.556 1.00 95.75 181 TRP A N 1
ATOM 1348 C CA . TRP A 1 181 ? 1.583 17.706 5.216 1.00 95.75 181 TRP A CA 1
ATOM 1349 C C . TRP A 1 181 ? 2.410 17.751 6.497 1.00 95.75 181 TRP A C 1
ATOM 1351 O O . TRP A 1 181 ? 3.624 17.940 6.463 1.00 95.75 181 TRP A O 1
ATOM 1361 N N . THR A 1 182 ? 1.757 17.507 7.629 1.00 96.69 182 THR A N 1
ATOM 1362 C CA . THR A 1 182 ? 2.430 17.337 8.925 1.00 96.69 182 THR A CA 1
ATOM 1363 C C . THR A 1 182 ? 2.685 15.860 9.190 1.00 96.69 182 THR A C 1
ATOM 1365 O O . THR A 1 182 ? 1.826 15.031 8.901 1.00 96.69 182 THR A O 1
ATOM 1368 N N . LYS A 1 183 ? 3.857 15.519 9.733 1.00 97.56 183 LYS A N 1
ATOM 1369 C CA . LYS A 1 183 ? 4.273 14.133 9.981 1.00 97.56 183 LYS A CA 1
ATOM 1370 C C . LYS A 1 183 ? 4.567 13.901 11.461 1.00 97.56 183 LYS A C 1
ATOM 1372 O O . LYS A 1 183 ? 5.302 14.671 12.072 1.00 97.56 183 LYS A O 1
ATOM 1377 N N . LYS A 1 184 ? 4.041 12.805 12.006 1.00 97.06 184 LYS A N 1
ATOM 1378 C CA . LYS A 1 184 ? 4.336 12.274 13.343 1.00 97.06 184 LYS A CA 1
ATOM 1379 C C . LYS A 1 184 ? 4.839 10.839 13.212 1.00 97.06 184 LYS A C 1
ATOM 1381 O O . LYS A 1 184 ? 4.387 10.112 12.331 1.00 97.06 184 LYS A O 1
ATOM 1386 N N . VAL A 1 185 ? 5.764 10.430 14.076 1.00 96.94 185 VAL A N 1
ATOM 1387 C CA . VAL A 1 185 ? 6.250 9.046 14.143 1.00 96.94 185 VAL A CA 1
ATOM 1388 C C . VAL A 1 185 ? 6.041 8.539 15.562 1.00 96.94 185 VAL A C 1
ATOM 1390 O O . VAL A 1 185 ? 6.537 9.147 16.505 1.00 96.94 185 VAL A O 1
ATOM 1393 N N . LEU A 1 186 ? 5.299 7.447 15.685 1.00 96.00 186 LEU A N 1
ATOM 1394 C CA . LEU A 1 186 ? 4.925 6.778 16.924 1.00 96.00 186 LEU A CA 1
ATOM 1395 C C . LEU A 1 186 ? 5.681 5.457 17.042 1.00 96.00 186 LEU A C 1
ATOM 1397 O O . LEU A 1 186 ? 6.003 4.814 16.033 1.00 96.00 186 LEU A O 1
ATOM 1401 N N . LYS A 1 187 ? 5.951 5.030 18.275 1.00 94.69 187 LYS A N 1
ATOM 1402 C CA . LYS A 1 187 ? 6.568 3.728 18.549 1.00 94.69 187 LYS A CA 1
ATOM 1403 C C . LYS A 1 187 ? 5.492 2.718 18.933 1.00 94.69 187 LYS A C 1
ATOM 1405 O O . LYS A 1 187 ? 4.635 3.001 19.760 1.00 94.69 187 LYS A O 1
ATOM 1410 N N . ILE A 1 188 ? 5.558 1.528 18.341 1.00 93.75 188 ILE A N 1
ATOM 1411 C CA . ILE A 1 188 ? 4.635 0.426 18.618 1.00 93.75 188 ILE A CA 1
ATOM 1412 C C . ILE A 1 188 ? 5.432 -0.644 19.368 1.00 93.75 188 ILE A C 1
ATOM 1414 O O . ILE A 1 188 ? 6.133 -1.423 18.731 1.00 93.75 188 ILE A O 1
ATOM 1418 N N . PRO A 1 189 ? 5.393 -0.678 20.709 1.00 88.25 189 PRO A N 1
ATOM 1419 C CA . PRO A 1 189 ? 6.260 -1.552 21.500 1.00 88.25 189 PRO A CA 1
ATOM 1420 C C . PRO A 1 189 ? 6.036 -3.047 21.232 1.00 88.25 189 PRO A C 1
ATOM 1422 O O . PRO A 1 189 ? 6.974 -3.827 21.377 1.00 88.25 189 PRO A O 1
ATOM 1425 N N . ASP A 1 190 ? 4.832 -3.447 20.816 1.00 85.00 190 ASP A N 1
ATOM 1426 C CA . ASP A 1 190 ? 4.531 -4.827 20.443 1.00 85.00 190 ASP A CA 1
ATOM 1427 C C . ASP A 1 190 ? 3.574 -4.895 19.245 1.00 85.00 190 ASP A C 1
ATOM 1429 O O . ASP A 1 190 ? 2.354 -4.797 19.370 1.00 85.00 190 ASP A O 1
ATOM 1433 N N . ILE A 1 191 ? 4.135 -5.085 18.051 1.00 80.25 191 ILE A N 1
ATOM 1434 C CA . ILE A 1 191 ? 3.346 -5.238 16.824 1.00 80.25 191 ILE A CA 1
ATOM 1435 C C . ILE A 1 191 ? 2.746 -6.644 16.659 1.00 80.25 191 ILE A C 1
ATOM 1437 O O . ILE A 1 191 ? 1.840 -6.844 15.843 1.00 80.25 191 ILE A O 1
ATOM 1441 N N . ASN A 1 192 ? 3.247 -7.632 17.405 1.00 77.25 192 ASN A N 1
ATOM 1442 C CA . ASN A 1 192 ? 2.804 -9.022 17.309 1.00 77.25 192 ASN A CA 1
ATOM 1443 C C . ASN A 1 192 ? 1.671 -9.328 18.308 1.00 77.25 192 ASN A C 1
ATOM 1445 O O . ASN A 1 192 ? 0.822 -10.169 18.012 1.00 77.25 192 ASN A O 1
ATOM 1449 N N . GLY A 1 193 ? 1.629 -8.630 19.447 1.00 78.81 193 GLY A N 1
ATOM 1450 C CA . GLY A 1 193 ? 0.550 -8.653 20.442 1.00 78.81 193 GLY A CA 1
ATOM 1451 C C . GLY A 1 193 ? -0.602 -7.704 20.111 1.00 78.81 193 GLY A C 1
ATOM 1452 O O . GLY A 1 193 ? -0.885 -7.443 18.952 1.00 78.81 193 GLY A O 1
ATOM 1453 N N . ALA A 1 194 ? -1.334 -7.173 21.088 1.00 72.06 194 ALA A N 1
ATOM 1454 C CA . ALA A 1 194 ? -2.287 -6.097 20.790 1.00 72.06 194 ALA A CA 1
ATOM 1455 C C . ALA A 1 194 ? -1.478 -4.864 20.342 1.00 72.06 194 ALA A C 1
ATOM 1457 O O . ALA A 1 194 ? -0.636 -4.425 21.122 1.00 72.06 194 ALA A O 1
ATOM 1458 N N . PRO A 1 195 ? -1.654 -4.348 19.110 1.00 62.34 195 PRO A N 1
ATOM 1459 C CA . PRO A 1 195 ? -0.849 -3.248 18.601 1.00 62.34 195 PRO A CA 1
ATOM 1460 C C . PRO A 1 195 ? -1.307 -1.958 19.278 1.00 62.34 195 PRO A C 1
ATOM 1462 O O . PRO A 1 195 ? -2.049 -1.172 18.708 1.00 62.34 195 PRO A O 1
ATOM 1465 N N . CYS A 1 196 ? -0.889 -1.761 20.522 1.00 73.50 196 CYS A N 1
ATOM 1466 C CA . CYS A 1 196 ? -1.210 -0.574 21.282 1.00 73.50 196 CYS A CA 1
ATOM 1467 C C . CYS A 1 196 ? -0.114 0.464 21.053 1.00 73.50 196 CYS A C 1
ATOM 1469 O O . CYS A 1 196 ? 1.036 0.305 21.472 1.00 73.50 196 CYS A O 1
ATOM 1471 N N . ILE A 1 197 ? -0.485 1.557 20.388 1.00 86.62 197 ILE A N 1
ATOM 1472 C CA . ILE A 1 197 ? 0.224 2.821 20.585 1.00 86.62 197 ILE A CA 1
ATOM 1473 C C . ILE A 1 197 ? 0.210 3.105 22.090 1.00 86.62 197 ILE A C 1
ATOM 1475 O O . ILE A 1 197 ? -0.770 2.805 22.780 1.00 86.62 197 ILE A O 1
ATOM 1479 N N . LEU A 1 198 ? 1.316 3.627 22.622 1.00 89.56 198 LEU A N 1
ATOM 1480 C CA . LEU A 1 198 ? 1.409 3.917 24.050 1.00 89.56 198 LEU A CA 1
ATOM 1481 C C . LEU A 1 198 ? 0.222 4.801 24.474 1.00 89.56 198 LEU A C 1
ATOM 1483 O O . LEU A 1 198 ? -0.062 5.772 23.774 1.00 89.56 198 LEU A O 1
ATOM 1487 N N . PRO A 1 199 ? -0.450 4.538 25.613 1.00 89.38 199 PRO A N 1
ATOM 1488 C CA . PRO A 1 199 ? -1.649 5.287 26.001 1.00 89.38 199 PRO A CA 1
ATOM 1489 C C . PRO A 1 199 ? -1.448 6.808 25.990 1.00 89.38 199 PRO A C 1
ATOM 1491 O O . PRO A 1 199 ? -2.279 7.537 25.463 1.00 89.38 199 PRO A O 1
ATOM 1494 N N . ALA A 1 200 ? -0.287 7.274 26.461 1.00 92.56 200 ALA A N 1
ATOM 1495 C CA . ALA A 1 200 ? 0.074 8.690 26.448 1.00 92.56 200 ALA A CA 1
ATOM 1496 C C . ALA A 1 200 ? 0.227 9.274 25.029 1.00 92.56 200 ALA A C 1
ATOM 1498 O O . ALA A 1 200 ? -0.098 10.436 24.804 1.00 92.56 200 ALA A O 1
ATOM 1499 N N . GLU A 1 201 ? 0.724 8.488 24.068 1.00 93.44 201 GLU A N 1
ATOM 1500 C CA . GLU A 1 201 ? 0.791 8.908 22.664 1.00 93.44 201 GLU A CA 1
ATOM 1501 C C . GLU A 1 201 ? -0.604 8.909 22.032 1.00 93.44 201 GLU A C 1
ATOM 1503 O O . GLU A 1 201 ? -0.916 9.825 21.278 1.00 93.44 201 GLU A O 1
ATOM 1508 N N . CYS A 1 202 ? -1.447 7.934 22.386 1.00 91.44 202 CYS A N 1
ATOM 1509 C CA . CYS A 1 202 ? -2.829 7.814 21.925 1.00 91.44 202 CYS A CA 1
ATOM 1510 C C . CYS A 1 202 ? -3.685 9.008 22.383 1.00 91.44 202 CYS A C 1
ATOM 1512 O O . CYS A 1 202 ? -4.400 9.599 21.582 1.00 91.44 202 CYS A O 1
ATOM 1514 N N . GLU A 1 203 ? -3.545 9.435 23.642 1.00 93.12 203 GLU A N 1
ATOM 1515 C CA . GLU A 1 203 ? -4.234 10.613 24.194 1.00 93.12 203 GLU A CA 1
ATOM 1516 C C . GLU A 1 203 ? -3.848 11.929 23.493 1.00 93.12 203 GLU A C 1
ATOM 1518 O O . GLU A 1 203 ? -4.620 12.888 23.501 1.00 93.12 203 GLU A O 1
ATOM 1523 N N . ALA A 1 204 ? -2.668 11.987 22.868 1.00 95.75 204 ALA A N 1
ATOM 1524 C CA . ALA A 1 204 ? -2.199 13.152 22.121 1.00 95.75 204 ALA A CA 1
ATOM 1525 C C . ALA A 1 204 ? -2.677 13.178 20.653 1.00 95.75 204 ALA A C 1
ATOM 1527 O O . ALA A 1 204 ? -2.381 14.138 19.925 1.00 95.75 204 ALA A O 1
ATOM 1528 N N . LEU A 1 205 ? -3.378 12.137 20.194 1.00 95.94 205 LEU A N 1
ATOM 1529 C CA . LEU A 1 205 ? -3.886 12.041 18.829 1.00 95.94 205 LEU A CA 1
ATOM 1530 C C . LEU A 1 205 ? -5.192 12.819 18.653 1.00 95.94 205 LEU A C 1
ATOM 1532 O O . LEU A 1 205 ? -6.067 12.850 19.515 1.00 95.94 205 LEU A O 1
ATOM 1536 N N . GLY A 1 206 ? -5.340 13.458 17.492 1.00 95.94 206 GLY A N 1
ATOM 1537 C CA . GLY A 1 206 ? -6.613 14.061 17.095 1.00 95.94 206 GLY A CA 1
ATOM 1538 C C . GLY A 1 206 ? -7.656 13.001 16.722 1.00 95.94 206 GLY A C 1
ATOM 1539 O O . GLY A 1 206 ? -7.309 11.872 16.397 1.00 95.94 206 GLY A O 1
ATOM 1540 N N . ALA A 1 207 ? -8.937 13.375 16.660 1.00 94.88 207 ALA A N 1
ATOM 1541 C CA . ALA A 1 207 ? -10.033 12.441 16.356 1.00 94.88 207 ALA A CA 1
ATOM 1542 C C . ALA A 1 207 ? -9.833 11.620 15.061 1.00 94.88 207 ALA A C 1
ATOM 1544 O O . ALA A 1 207 ? -10.090 10.421 15.047 1.00 94.88 207 ALA A O 1
ATOM 1545 N N . ASN A 1 208 ? -9.327 12.236 13.984 1.00 94.38 208 ASN A N 1
ATOM 1546 C CA . ASN A 1 208 ? -9.043 11.519 12.731 1.00 94.38 208 ASN A CA 1
ATOM 1547 C C . ASN A 1 208 ? -7.849 10.562 12.855 1.00 94.38 208 ASN A C 1
ATOM 1549 O O . ASN A 1 208 ? -7.830 9.517 12.212 1.00 94.38 208 ASN A O 1
ATOM 1553 N N . GLU A 1 209 ? -6.844 10.935 13.651 1.00 96.69 209 GLU A N 1
ATOM 1554 C CA . GLU A 1 209 ? -5.676 10.091 13.912 1.00 96.69 209 GLU A CA 1
ATOM 1555 C C . GLU A 1 209 ? -6.102 8.887 14.762 1.00 96.69 209 GLU A C 1
ATOM 1557 O O . GLU A 1 209 ? -5.760 7.763 14.416 1.00 96.69 209 GLU A O 1
ATOM 1562 N N . GLN A 1 210 ? -6.940 9.099 15.783 1.00 95.81 210 GLN A N 1
ATOM 1563 C CA . GLN A 1 210 ? -7.532 8.029 16.588 1.00 95.81 210 GLN A CA 1
ATOM 1564 C C . GLN A 1 210 ? -8.370 7.067 15.736 1.00 95.81 210 GLN A C 1
ATOM 1566 O O . GLN A 1 210 ? -8.179 5.860 15.814 1.00 95.81 210 GLN A O 1
ATOM 1571 N N . ALA A 1 211 ? -9.226 7.587 14.850 1.00 94.81 211 ALA A N 1
ATOM 1572 C CA . ALA A 1 211 ? -10.005 6.750 13.937 1.00 94.81 211 ALA A CA 1
ATOM 1573 C C . ALA A 1 211 ? -9.115 5.895 13.013 1.00 94.81 211 ALA A C 1
ATOM 1575 O O . ALA A 1 211 ? -9.459 4.756 12.701 1.00 94.81 211 ALA A O 1
ATOM 1576 N N . ALA A 1 212 ? -7.957 6.418 12.590 1.00 95.94 212 ALA A N 1
ATOM 1577 C CA . ALA A 1 212 ? -6.986 5.654 11.811 1.00 95.94 212 ALA A CA 1
ATOM 1578 C C . ALA A 1 212 ? -6.315 4.543 12.635 1.00 95.94 212 ALA A C 1
ATOM 1580 O O . ALA A 1 212 ? -6.064 3.465 12.099 1.00 95.94 212 ALA A O 1
ATOM 1581 N N . VAL A 1 213 ? -6.050 4.784 13.924 1.00 95.25 213 VAL A N 1
ATOM 1582 C CA . VAL A 1 213 ? -5.536 3.764 14.853 1.00 95.25 213 VAL A CA 1
ATOM 1583 C C . VAL A 1 213 ? -6.561 2.652 15.057 1.00 95.25 213 VAL A C 1
ATOM 1585 O O . VAL A 1 213 ? -6.214 1.483 14.908 1.00 95.25 213 VAL A O 1
ATOM 1588 N N . ASP A 1 214 ? -7.824 2.998 15.305 1.00 94.31 214 ASP A N 1
ATOM 1589 C CA . ASP A 1 214 ? -8.898 2.015 15.484 1.00 94.31 214 ASP A CA 1
ATOM 1590 C C . ASP A 1 214 ? -9.052 1.126 14.233 1.00 94.31 214 ASP A C 1
ATOM 1592 O O . ASP A 1 214 ? -9.232 -0.091 14.320 1.00 94.31 214 ASP A O 1
ATOM 1596 N N . GLU A 1 215 ? -8.943 1.722 13.042 1.00 95.50 215 GLU A N 1
ATOM 1597 C CA . GLU A 1 215 ? -9.008 0.992 11.776 1.00 95.50 215 GLU A CA 1
ATOM 1598 C C . GLU A 1 215 ? -7.771 0.114 11.537 1.00 95.50 215 GLU A C 1
ATOM 1600 O O . GLU A 1 215 ? -7.881 -1.023 11.065 1.00 95.50 215 GLU A O 1
ATOM 1605 N N . LEU A 1 216 ? -6.591 0.601 11.925 1.00 94.88 216 LEU A N 1
ATOM 1606 C CA . LEU A 1 216 ? -5.357 -0.175 11.896 1.00 94.88 216 LEU A CA 1
ATOM 1607 C C . LEU A 1 216 ? -5.459 -1.418 12.788 1.00 94.88 216 LEU A C 1
ATOM 1609 O O . LEU A 1 216 ? -5.033 -2.490 12.361 1.00 94.88 216 LEU A O 1
ATOM 1613 N N . GLU A 1 217 ? -6.023 -1.311 13.993 1.00 93.25 217 GLU A N 1
ATOM 1614 C CA . GLU A 1 217 ? -6.208 -2.460 14.888 1.00 93.25 217 GLU A CA 1
ATOM 1615 C C . GLU A 1 217 ? -7.090 -3.543 14.250 1.00 93.25 217 GLU A C 1
ATOM 1617 O O . GLU A 1 217 ? -6.736 -4.730 14.262 1.00 93.25 217 GLU A O 1
ATOM 1622 N N . ARG A 1 218 ? -8.206 -3.141 13.621 1.00 93.12 218 ARG A N 1
ATOM 1623 C CA . ARG A 1 218 ? -9.093 -4.057 12.883 1.00 93.12 218 ARG A CA 1
ATOM 1624 C C . ARG A 1 218 ? -8.355 -4.742 11.739 1.00 93.12 218 ARG A C 1
ATOM 1626 O O . ARG A 1 218 ? -8.430 -5.966 11.600 1.00 93.12 218 ARG A O 1
ATOM 1633 N N . PHE A 1 219 ? -7.614 -3.974 10.941 1.00 94.44 219 PHE A N 1
ATOM 1634 C CA . PHE A 1 219 ? -6.890 -4.515 9.796 1.00 94.44 219 PHE A CA 1
ATOM 1635 C C . PHE A 1 219 ? -5.729 -5.426 10.216 1.00 94.44 219 PHE A C 1
ATOM 1637 O O . PHE A 1 219 ? -5.553 -6.498 9.642 1.00 94.44 219 PHE A O 1
ATOM 1644 N N . LEU A 1 220 ? -4.986 -5.077 11.271 1.00 92.25 220 LEU A N 1
ATOM 1645 C CA . LEU A 1 220 ? -3.929 -5.923 11.834 1.00 92.25 220 LEU A CA 1
ATOM 1646 C C . LEU A 1 220 ? -4.468 -7.266 12.328 1.00 92.25 220 LEU A C 1
ATOM 1648 O O . LEU A 1 220 ? -3.828 -8.296 12.111 1.00 92.25 220 LEU A O 1
ATOM 1652 N N . SER A 1 221 ? -5.647 -7.276 12.955 1.00 91.69 221 SER A N 1
ATOM 1653 C CA . SER A 1 221 ? -6.319 -8.515 13.357 1.00 91.69 221 SER A CA 1
ATOM 1654 C C . SER A 1 221 ? -6.584 -9.430 12.153 1.00 91.69 221 SER A C 1
ATOM 1656 O O . SER A 1 221 ? -6.252 -10.619 12.184 1.00 91.69 221 SER A O 1
ATOM 1658 N N . LEU A 1 222 ? -7.080 -8.864 11.045 1.00 90.44 222 LEU A N 1
ATOM 1659 C CA . LEU A 1 222 ? -7.272 -9.594 9.790 1.00 90.44 222 LEU A CA 1
ATOM 1660 C C . LEU A 1 222 ? -5.945 -10.113 9.218 1.00 90.44 222 LEU A C 1
ATOM 1662 O O . LEU A 1 222 ? -5.854 -11.289 8.867 1.00 90.44 222 LEU A O 1
ATOM 1666 N N . CYS A 1 223 ? -4.907 -9.275 9.150 1.00 90.81 223 CYS A N 1
ATOM 1667 C CA . CYS A 1 223 ? -3.592 -9.680 8.649 1.00 90.81 223 CYS A CA 1
ATOM 1668 C C . CYS A 1 223 ? -3.025 -10.851 9.456 1.00 90.81 223 CYS A C 1
ATOM 1670 O O . CYS A 1 223 ? -2.597 -11.842 8.872 1.00 90.81 223 CYS A O 1
ATOM 1672 N N . ARG A 1 224 ? -3.120 -10.814 10.789 1.00 89.06 224 ARG A N 1
ATOM 1673 C CA . ARG A 1 224 ? -2.689 -11.928 11.650 1.00 89.06 224 ARG A CA 1
ATOM 1674 C C . ARG A 1 224 ? -3.471 -13.201 11.393 1.00 89.06 224 ARG A C 1
ATOM 1676 O O . ARG A 1 224 ? -2.883 -14.276 11.386 1.00 89.06 224 ARG A O 1
ATOM 1683 N N . PHE A 1 225 ? -4.778 -13.103 11.175 1.00 88.00 225 PHE A N 1
ATOM 1684 C CA . PHE A 1 225 ? -5.587 -14.266 10.821 1.00 88.00 225 PHE A CA 1
ATOM 1685 C C . PHE A 1 225 ? -5.136 -14.891 9.488 1.00 88.00 225 PHE A C 1
ATOM 1687 O O . PHE A 1 225 ? -5.043 -16.116 9.373 1.00 88.00 225 PHE A O 1
ATOM 1694 N N . LEU A 1 226 ? -4.809 -14.058 8.496 1.00 85.44 226 LEU A N 1
ATOM 1695 C CA . LEU A 1 226 ? -4.323 -14.497 7.185 1.00 85.44 226 LEU A CA 1
ATOM 1696 C C . LEU A 1 226 ? -2.910 -15.097 7.247 1.00 85.44 226 LEU A C 1
ATOM 1698 O O . LEU A 1 226 ? -2.649 -16.118 6.608 1.00 85.44 226 LEU A O 1
ATOM 1702 N N . GLU A 1 227 ? -2.025 -14.476 8.024 1.00 85.69 227 GLU A N 1
ATOM 1703 C CA . GLU A 1 227 ? -0.618 -14.855 8.192 1.00 85.69 227 GLU A CA 1
ATOM 1704 C C . GLU A 1 227 ? -0.426 -16.040 9.140 1.00 85.69 227 GLU A C 1
ATOM 1706 O O . GLU A 1 227 ? 0.527 -16.803 8.977 1.00 85.69 227 GLU A O 1
ATOM 1711 N N . SER A 1 228 ? -1.329 -16.228 10.110 1.00 86.75 228 SER A N 1
ATOM 1712 C CA . SER A 1 228 ? -1.281 -17.345 11.056 1.00 86.75 228 SER A CA 1
ATOM 1713 C C . SER A 1 228 ? -1.135 -18.645 10.272 1.00 86.75 228 SER A C 1
ATOM 1715 O O . SER A 1 228 ? -1.927 -18.869 9.358 1.00 86.75 228 SER A O 1
ATOM 1717 N N . PRO A 1 229 ? -0.140 -19.507 10.525 1.00 80.94 229 PRO A N 1
ATOM 1718 C CA . PRO A 1 229 ? -0.032 -20.770 9.808 1.00 80.94 229 PRO A CA 1
ATOM 1719 C C . PRO A 1 229 ? -1.333 -21.548 10.015 1.00 80.94 229 PRO A C 1
ATOM 1721 O O . PRO A 1 229 ? -1.801 -21.678 11.144 1.00 80.94 229 PRO A O 1
ATOM 1724 N N . ALA A 1 230 ? -1.955 -22.018 8.926 1.00 75.94 230 ALA A N 1
ATOM 1725 C CA . ALA A 1 230 ? -3.151 -22.842 9.027 1.00 75.94 230 ALA A CA 1
ATOM 1726 C C . ALA A 1 230 ? -2.800 -23.985 9.971 1.00 75.94 230 ALA A C 1
ATOM 1728 O O . ALA A 1 230 ? -1.865 -24.739 9.684 1.00 75.94 230 ALA A O 1
ATOM 1729 N N . ALA A 1 231 ? -3.490 -24.060 11.113 1.00 70.12 231 ALA A N 1
ATOM 1730 C CA . ALA A 1 231 ? -3.292 -25.166 12.027 1.00 70.12 231 ALA A CA 1
ATOM 1731 C C . ALA A 1 231 ? -3.412 -26.452 11.195 1.00 70.12 231 ALA A C 1
ATOM 1733 O O . ALA A 1 231 ? -4.323 -26.537 10.358 1.0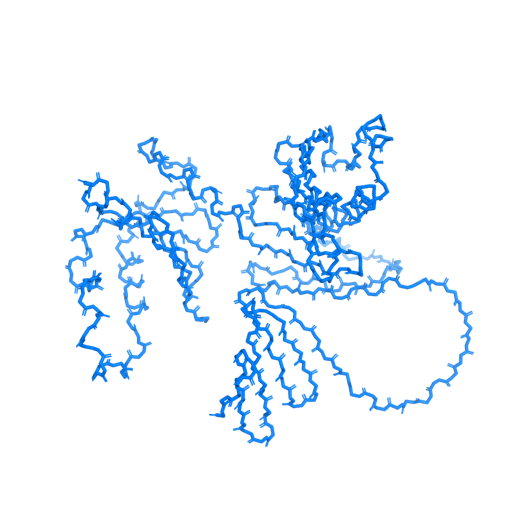0 70.12 231 ALA A O 1
ATOM 1734 N N . PRO A 1 232 ? -2.479 -27.410 11.340 1.00 75.19 232 PRO A N 1
ATOM 1735 C CA . PRO A 1 232 ? -2.606 -28.680 10.644 1.00 75.19 232 PRO A CA 1
ATOM 1736 C C . PRO A 1 232 ? -4.015 -29.218 10.924 1.00 75.19 232 PRO A C 1
ATOM 1738 O O . PRO A 1 232 ? -4.479 -29.088 12.063 1.00 75.19 232 PRO A O 1
ATOM 1741 N N . PRO A 1 233 ? -4.729 -29.728 9.902 1.00 70.00 233 PRO A N 1
ATOM 1742 C CA . PRO A 1 233 ? -6.123 -30.113 10.054 1.00 70.00 233 PRO A CA 1
ATOM 1743 C C . PRO A 1 233 ? -6.238 -31.035 11.273 1.00 70.00 233 PRO A C 1
ATOM 1745 O O . PRO A 1 233 ? -5.531 -32.047 11.317 1.00 70.00 233 PRO A O 1
ATOM 1748 N N . PRO A 1 234 ? -7.050 -30.681 12.289 1.00 65.75 234 PRO A N 1
ATOM 1749 C CA . PRO A 1 234 ? -7.211 -31.538 13.447 1.00 65.75 234 PRO A CA 1
ATOM 1750 C C . PRO A 1 234 ? -7.762 -32.864 12.939 1.00 65.75 234 PRO A C 1
ATOM 1752 O O . PRO A 1 234 ? -8.747 -32.885 12.197 1.00 65.75 234 PRO A O 1
ATOM 1755 N N . ASN A 1 235 ? -7.094 -33.959 13.298 1.00 64.06 235 ASN A N 1
ATOM 1756 C CA . ASN A 1 235 ? -7.555 -35.303 12.986 1.00 64.06 235 ASN A CA 1
ATOM 1757 C C . ASN A 1 235 ? -9.047 -35.389 13.341 1.00 64.06 235 ASN A C 1
ATOM 1759 O O . ASN A 1 235 ? -9.460 -35.102 14.463 1.00 64.06 235 ASN A O 1
ATOM 1763 N N . SER A 1 236 ? -9.839 -35.670 12.315 1.00 59.19 236 SER A N 1
ATOM 1764 C CA . SER A 1 236 ? -11.289 -35.552 12.243 1.00 59.19 236 SER A CA 1
ATOM 1765 C C . SER A 1 236 ? -12.035 -36.125 13.452 1.00 59.19 236 SER A C 1
ATOM 1767 O O . SER A 1 236 ? -12.151 -37.342 13.559 1.00 59.19 236 SER A O 1
ATOM 1769 N N . SER A 1 237 ? -12.606 -35.244 14.280 1.00 53.72 237 SER A N 1
ATOM 1770 C CA . SER A 1 237 ? -13.953 -35.353 14.872 1.00 53.72 237 SER A CA 1
ATOM 1771 C C . SER A 1 237 ? -14.156 -34.241 15.911 1.00 53.72 237 SER A C 1
ATOM 1773 O O . SER A 1 237 ? -13.706 -34.403 17.040 1.00 53.72 237 SER A O 1
ATOM 1775 N N . CYS A 1 238 ? -14.809 -33.121 15.571 1.00 40.62 238 CYS A N 1
ATOM 1776 C CA . CYS A 1 238 ? -15.639 -32.376 16.533 1.00 40.62 238 CYS A CA 1
ATOM 1777 C C . CYS A 1 238 ? -16.416 -31.215 15.900 1.00 40.62 238 CYS A C 1
ATOM 1779 O O . CYS A 1 238 ? -16.005 -30.607 14.917 1.00 40.62 238 CYS A O 1
ATOM 1781 N N . THR A 1 239 ? -17.576 -30.981 16.502 1.00 49.41 239 THR A N 1
ATOM 1782 C CA . THR A 1 239 ? -18.728 -30.177 16.087 1.00 49.41 239 THR A CA 1
ATOM 1783 C C . THR A 1 239 ? -18.471 -28.671 16.037 1.00 49.41 239 THR A C 1
ATOM 1785 O O . THR A 1 239 ? -17.865 -28.101 16.940 1.00 49.41 239 THR A O 1
ATOM 1788 N N . ALA A 1 240 ? -18.982 -28.048 14.973 1.00 41.72 240 ALA A N 1
ATOM 1789 C CA . ALA A 1 240 ? -18.802 -26.650 14.600 1.00 41.72 240 ALA A CA 1
ATOM 1790 C C . ALA A 1 240 ? -19.399 -25.650 15.610 1.00 41.72 240 ALA A C 1
ATOM 1792 O O . ALA A 1 240 ? -20.571 -25.762 15.970 1.00 41.72 240 ALA A O 1
ATOM 1793 N N . SER A 1 241 ? -18.622 -24.627 15.987 1.00 35.94 241 SER A N 1
ATOM 1794 C CA . SER A 1 241 ? -19.165 -23.341 16.440 1.00 35.94 241 SER A CA 1
ATOM 1795 C C . SER A 1 241 ? -19.182 -22.366 15.259 1.00 35.94 241 SER A C 1
ATOM 1797 O O . SER A 1 241 ? -18.273 -22.353 14.426 1.00 35.94 241 SER A O 1
ATOM 1799 N N . SER A 1 242 ? -20.270 -21.605 15.138 1.00 35.78 242 SER A N 1
ATOM 1800 C CA . SER A 1 242 ? -20.546 -20.739 13.995 1.00 35.78 242 SER A CA 1
ATOM 1801 C C . SER A 1 242 ? -19.847 -19.386 14.140 1.00 35.78 242 SER A C 1
ATOM 1803 O O . SER A 1 242 ? -20.342 -18.491 14.822 1.00 35.78 242 SER A O 1
ATOM 1805 N N . PHE A 1 243 ? -18.725 -19.223 13.450 1.00 33.69 243 PHE A N 1
ATOM 1806 C CA . PHE A 1 243 ? -18.286 -17.917 12.955 1.00 33.69 243 PHE A CA 1
ATOM 1807 C C . PHE A 1 243 ? -18.705 -17.790 11.481 1.00 33.69 243 PHE A C 1
ATOM 1809 O O . PHE A 1 243 ? -18.842 -18.822 10.815 1.00 33.69 243 PHE A O 1
ATOM 1816 N N . PRO A 1 244 ? -18.925 -16.571 10.946 1.00 31.56 244 PRO A N 1
ATOM 1817 C CA . PRO A 1 244 ? -19.168 -16.392 9.520 1.00 31.56 244 PRO A CA 1
ATOM 1818 C C . PRO A 1 244 ? -18.001 -17.005 8.744 1.00 31.56 244 PRO A C 1
ATOM 1820 O O . PRO A 1 244 ? -16.842 -16.620 8.901 1.00 31.56 244 PRO A O 1
ATOM 1823 N N . GLN A 1 245 ? -18.313 -18.030 7.958 1.00 33.31 245 GLN A N 1
ATOM 1824 C CA . GLN A 1 245 ? -17.345 -18.814 7.208 1.00 33.31 245 GLN A CA 1
ATOM 1825 C C . GLN A 1 245 ? -16.852 -17.988 6.017 1.00 33.31 245 GLN A C 1
ATOM 1827 O O . GLN A 1 245 ? -17.324 -18.136 4.893 1.00 33.31 245 GLN A O 1
ATOM 1832 N N . ILE A 1 246 ? -15.896 -17.093 6.266 1.00 34.53 246 ILE A N 1
ATOM 1833 C CA . ILE A 1 246 ? -15.183 -16.385 5.205 1.00 34.53 246 ILE A CA 1
ATOM 1834 C C . ILE A 1 246 ? -14.237 -17.404 4.560 1.00 34.53 246 ILE A C 1
ATOM 1836 O O . ILE A 1 246 ? -13.195 -17.767 5.107 1.00 34.53 246 ILE A O 1
ATOM 1840 N N . HIS A 1 247 ? -14.634 -17.931 3.402 1.00 28.80 247 HIS A N 1
ATOM 1841 C CA . HIS A 1 247 ? -13.861 -18.924 2.661 1.00 28.80 247 HIS A CA 1
ATOM 1842 C C . HIS A 1 247 ? -12.645 -18.271 1.982 1.00 28.80 247 HIS A C 1
ATOM 1844 O O . HIS A 1 247 ? -12.685 -17.886 0.815 1.00 28.80 247 HIS A O 1
ATOM 1850 N N . ILE A 1 248 ? -11.528 -18.175 2.705 1.00 36.84 248 ILE A N 1
ATOM 1851 C CA . ILE A 1 248 ? -10.249 -17.697 2.164 1.00 36.84 248 ILE A CA 1
ATOM 1852 C C . ILE A 1 248 ? -9.390 -18.914 1.810 1.00 36.84 248 ILE A C 1
ATOM 1854 O O . ILE A 1 248 ? -8.826 -19.588 2.670 1.00 36.84 248 ILE A O 1
ATOM 1858 N N . SER A 1 249 ? -9.318 -19.242 0.520 1.00 26.16 249 SER A N 1
ATOM 1859 C CA . SER A 1 249 ? -8.508 -20.364 0.030 1.00 26.16 249 SER A CA 1
ATOM 1860 C C . SER A 1 249 ? -7.027 -19.976 0.001 1.00 26.16 249 SER A C 1
ATOM 1862 O O . SER A 1 249 ? -6.632 -19.153 -0.822 1.00 26.16 249 SER A O 1
ATOM 1864 N N . ARG A 1 250 ? -6.182 -20.594 0.838 1.00 33.16 250 ARG A N 1
ATOM 1865 C CA . ARG A 1 250 ? -4.720 -20.420 0.764 1.00 33.16 250 ARG A CA 1
ATOM 1866 C C . ARG A 1 250 ? -4.186 -21.055 -0.519 1.00 33.16 250 ARG A C 1
ATOM 1868 O O . ARG A 1 250 ? -4.174 -22.277 -0.656 1.00 33.16 250 ARG A O 1
ATOM 1875 N N . ARG A 1 251 ? -3.756 -20.235 -1.476 1.00 30.33 251 ARG A N 1
ATOM 1876 C CA . ARG A 1 251 ? -3.015 -20.666 -2.671 1.00 30.33 251 ARG A CA 1
ATOM 1877 C C . ARG A 1 251 ? -1.750 -19.801 -2.821 1.00 30.33 251 ARG A C 1
ATOM 1879 O O . ARG A 1 251 ? -1.793 -18.636 -2.434 1.00 30.33 251 ARG A O 1
ATOM 1886 N N . PRO A 1 252 ? -0.640 -20.354 -3.355 1.00 26.88 252 PRO A N 1
ATOM 1887 C CA . PRO A 1 252 ? 0.635 -19.639 -3.556 1.00 26.88 252 PRO A CA 1
ATOM 1888 C C . PRO A 1 252 ? 0.416 -18.361 -4.376 1.00 26.88 252 PRO A C 1
ATOM 1890 O O . PRO A 1 252 ? -0.541 -18.365 -5.150 1.00 26.88 252 PRO A O 1
ATOM 1893 N N . PRO A 1 253 ? 1.267 -17.314 -4.257 1.00 35.09 253 PRO A N 1
ATOM 1894 C CA . PRO A 1 253 ? 0.962 -15.913 -4.576 1.00 35.09 253 PRO A CA 1
ATOM 1895 C C . PRO A 1 253 ? 0.366 -15.778 -5.975 1.00 35.09 253 PRO A C 1
ATOM 1897 O O . PRO A 1 253 ? 1.043 -15.659 -6.991 1.00 35.09 253 PRO A O 1
ATOM 1900 N N . LYS A 1 254 ? -0.954 -15.890 -6.034 1.00 36.97 254 LYS A N 1
ATOM 1901 C CA . LYS A 1 254 ? -1.836 -15.850 -7.191 1.00 36.97 254 LYS A CA 1
ATOM 1902 C C . LYS A 1 254 ? -3.108 -15.261 -6.609 1.00 36.97 254 LYS A C 1
ATOM 1904 O O . LYS A 1 254 ? -3.721 -15.884 -5.754 1.00 36.97 254 LYS A O 1
ATOM 1909 N N . PHE A 1 255 ? -3.484 -14.099 -7.140 1.00 31.45 255 PHE A N 1
ATOM 1910 C CA . PHE A 1 255 ? -4.725 -13.373 -6.869 1.00 31.45 255 PHE A CA 1
ATOM 1911 C C . PHE A 1 255 ? -4.712 -12.540 -5.575 1.00 31.45 255 PHE A C 1
ATOM 1913 O O . PHE A 1 255 ? -5.073 -13.017 -4.507 1.00 31.45 255 PHE A O 1
ATOM 1920 N N . ALA A 1 256 ? -4.401 -11.246 -5.709 1.00 32.94 256 ALA A N 1
ATOM 1921 C CA . ALA A 1 256 ? -5.004 -10.251 -4.830 1.00 32.94 256 ALA A CA 1
ATOM 1922 C C . ALA A 1 256 ? -6.525 -10.302 -5.063 1.00 32.94 256 ALA A C 1
ATOM 1924 O O . ALA A 1 256 ? -6.994 -10.234 -6.209 1.00 32.94 256 ALA A O 1
ATOM 1925 N N . THR A 1 257 ? -7.275 -10.507 -3.988 1.00 35.16 257 THR A N 1
ATOM 1926 C CA . THR A 1 257 ? -8.740 -10.542 -3.985 1.00 35.16 257 THR A CA 1
ATOM 1927 C C . THR A 1 257 ? -9.186 -9.452 -3.022 1.00 35.16 257 THR A C 1
ATOM 1929 O O . THR A 1 257 ? -8.704 -9.435 -1.892 1.00 35.16 257 THR A O 1
ATOM 1932 N N . SER A 1 258 ? -10.063 -8.542 -3.449 1.00 35.22 258 SER A N 1
ATOM 1933 C CA . SER A 1 258 ? -10.824 -7.723 -2.504 1.00 35.22 258 SER A CA 1
ATOM 1934 C C . SER A 1 258 ? -11.881 -8.610 -1.859 1.00 35.22 258 SER A C 1
ATOM 1936 O O . SER A 1 258 ? -12.621 -9.295 -2.567 1.00 35.22 258 SER A O 1
ATOM 1938 N N . VAL A 1 259 ? -11.932 -8.607 -0.532 1.00 35.22 259 VAL A N 1
ATOM 1939 C CA . VAL A 1 259 ? -13.058 -9.139 0.234 1.00 35.22 259 VAL A CA 1
ATOM 1940 C C . VAL A 1 259 ? -13.915 -7.932 0.611 1.00 35.22 259 VAL A C 1
ATOM 1942 O O . VAL A 1 259 ? -13.418 -7.037 1.287 1.00 35.22 259 VAL A O 1
ATOM 1945 N N . GLU A 1 260 ? -15.163 -7.879 0.145 1.00 34.09 260 GLU A N 1
ATOM 1946 C CA . GLU A 1 260 ? -16.197 -7.042 0.765 1.00 34.09 260 GLU A CA 1
ATOM 1947 C C . GLU A 1 260 ? -16.698 -7.810 1.994 1.00 34.09 260 GLU A C 1
ATOM 1949 O O . GLU A 1 260 ? -17.280 -8.888 1.870 1.00 34.09 260 GLU A O 1
ATOM 1954 N N . CYS A 1 261 ? -16.385 -7.302 3.186 1.00 31.73 261 CYS A N 1
ATOM 1955 C CA . CYS A 1 261 ? -16.943 -7.787 4.443 1.00 31.73 261 CYS A CA 1
ATOM 1956 C C . CYS A 1 261 ? -17.970 -6.763 4.925 1.00 31.73 261 CYS A C 1
ATOM 1958 O O . CYS A 1 261 ? -17.590 -5.766 5.533 1.00 31.73 261 CYS A O 1
ATOM 1960 N N . ASP A 1 262 ? -19.255 -7.032 4.705 1.00 29.34 262 ASP A N 1
ATOM 1961 C CA . ASP A 1 262 ? -20.325 -6.318 5.402 1.00 29.34 262 ASP A CA 1
ATOM 1962 C C . ASP A 1 262 ? -20.434 -6.863 6.832 1.00 29.34 262 ASP A C 1
ATOM 1964 O O . ASP A 1 262 ? -21.026 -7.912 7.091 1.00 29.34 262 ASP A O 1
ATOM 1968 N N . LEU A 1 263 ? -19.821 -6.160 7.784 1.00 33.91 263 LEU A N 1
ATOM 1969 C CA . LEU A 1 263 ? -20.002 -6.395 9.217 1.00 33.91 263 LEU A CA 1
ATOM 1970 C C . LEU A 1 263 ? -21.187 -5.557 9.715 1.00 33.91 263 LEU A C 1
ATOM 1972 O O . LEU A 1 263 ? -21.003 -4.494 10.302 1.00 33.91 263 LEU A O 1
ATOM 1976 N N . ALA A 1 264 ? -22.412 -6.038 9.483 1.00 31.75 264 ALA A N 1
ATOM 1977 C CA . ALA A 1 264 ? -23.621 -5.471 10.083 1.00 31.75 264 ALA A CA 1
ATOM 1978 C C . ALA A 1 264 ? -24.165 -6.361 11.218 1.00 31.75 264 ALA A C 1
ATOM 1980 O O . ALA A 1 264 ? -24.178 -7.588 11.139 1.00 31.75 264 ALA A O 1
ATOM 1981 N N . SER A 1 265 ? -24.582 -5.687 12.291 1.00 31.89 265 SER A N 1
ATOM 1982 C CA . SER A 1 265 ? -24.980 -6.194 13.607 1.00 31.89 265 SER A CA 1
ATOM 1983 C C . SER A 1 265 ? -26.104 -7.240 13.607 1.00 31.89 265 SER A C 1
ATOM 1985 O O . SER A 1 265 ? -27.082 -7.141 12.870 1.00 31.89 265 SER A O 1
ATOM 1987 N N . VAL A 1 266 ? -25.989 -8.191 14.537 1.00 31.95 266 VAL A N 1
ATOM 1988 C CA . VAL A 1 266 ? -27.035 -9.129 14.966 1.00 31.95 266 VAL A CA 1
ATOM 1989 C C . VAL A 1 266 ? -28.132 -8.369 15.716 1.00 31.95 266 VAL A C 1
ATOM 1991 O O . VAL A 1 266 ? -27.827 -7.731 16.715 1.00 31.95 266 VAL A O 1
ATOM 1994 N N . GLU A 1 267 ? -29.383 -8.467 15.260 1.00 31.47 267 GLU A N 1
ATOM 1995 C CA . GLU A 1 267 ? -30.575 -8.745 16.083 1.00 31.47 267 GLU A CA 1
ATOM 1996 C C . GLU A 1 267 ? -31.799 -8.979 15.177 1.00 31.47 267 GLU A C 1
ATOM 1998 O O . GLU A 1 267 ? -31.992 -8.312 14.163 1.00 31.47 267 GLU A O 1
ATOM 2003 N N . GLY A 1 268 ? -32.573 -10.022 15.488 1.00 32.31 268 GLY A N 1
ATOM 2004 C CA . GLY A 1 268 ? -33.566 -10.599 14.584 1.00 32.31 268 GLY A CA 1
ATOM 2005 C C . GLY A 1 268 ? -34.932 -9.917 14.581 1.00 32.31 268 GLY A C 1
ATOM 2006 O O . GLY A 1 268 ? -35.312 -9.274 15.548 1.00 32.31 268 GLY A O 1
ATOM 2007 N N . ILE A 1 269 ? -35.688 -10.162 13.507 1.00 27.09 269 ILE A N 1
ATOM 2008 C CA . ILE A 1 269 ? -37.142 -10.397 13.467 1.00 27.09 269 ILE A CA 1
ATOM 2009 C C . ILE A 1 269 ? -37.462 -11.045 12.108 1.00 27.09 269 ILE A C 1
ATOM 2011 O O . ILE A 1 269 ? -36.959 -10.639 11.063 1.00 27.09 269 ILE A O 1
ATOM 2015 N N . HIS A 1 270 ? -38.298 -12.083 12.140 1.00 35.59 270 HIS A N 1
ATOM 2016 C CA . HIS A 1 270 ? -38.811 -12.796 10.973 1.00 35.59 270 HIS A CA 1
ATOM 2017 C C . HIS A 1 270 ? -39.570 -11.861 10.013 1.00 35.59 270 HIS A C 1
ATOM 2019 O O . HIS A 1 270 ? -40.553 -11.228 10.398 1.00 35.59 270 HIS A O 1
ATOM 2025 N N . SER A 1 271 ? -39.196 -11.864 8.733 1.00 26.39 271 SER A N 1
ATOM 2026 C CA . SER A 1 271 ? -40.102 -11.503 7.640 1.00 26.39 271 SER A CA 1
ATOM 2027 C C . SER A 1 271 ? -39.810 -12.349 6.409 1.00 2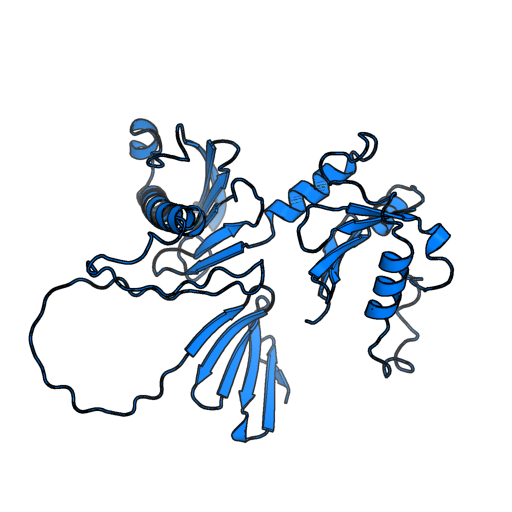6.39 271 SER A C 1
ATOM 2029 O O . SER A 1 271 ? -38.671 -12.481 5.973 1.00 26.39 271 SER A O 1
ATOM 2031 N N . SER A 1 272 ? -40.863 -12.975 5.889 1.00 30.41 272 SER A N 1
ATOM 2032 C CA . SER A 1 272 ? -40.846 -13.782 4.675 1.00 30.41 272 SER A CA 1
ATOM 2033 C C . SER A 1 272 ? -40.550 -12.895 3.468 1.00 30.41 272 SER A C 1
ATOM 2035 O O . SER A 1 272 ? -41.376 -12.057 3.104 1.00 30.41 272 SER A O 1
ATOM 2037 N N . VAL A 1 273 ? -39.388 -13.092 2.849 1.00 23.78 273 VAL A N 1
ATOM 2038 C CA . VAL A 1 273 ? -39.000 -12.410 1.613 1.00 23.78 273 VAL A CA 1
ATOM 2039 C C . VAL A 1 273 ? -39.338 -13.308 0.429 1.00 23.78 273 VAL A C 1
ATOM 2041 O O . VAL A 1 273 ? -38.830 -14.419 0.285 1.00 23.78 273 VAL A O 1
ATOM 2044 N N . THR A 1 274 ? -40.246 -12.820 -0.406 1.00 25.69 274 THR A N 1
ATOM 2045 C CA . THR A 1 274 ? -40.512 -13.311 -1.756 1.00 25.69 274 THR A CA 1
ATOM 2046 C C . THR A 1 274 ? -39.236 -13.152 -2.583 1.00 25.69 274 THR A C 1
ATOM 2048 O O . THR A 1 274 ? -38.672 -12.061 -2.632 1.00 25.69 274 THR A O 1
ATOM 2051 N N . TRP A 1 275 ? -38.770 -14.227 -3.220 1.00 23.92 275 TRP A N 1
ATOM 2052 C CA . TRP A 1 275 ? -37.584 -14.209 -4.077 1.00 23.92 275 TRP A CA 1
ATOM 2053 C C . TRP A 1 275 ? -37.840 -13.321 -5.302 1.00 23.92 275 TRP A C 1
ATOM 2055 O O . TRP A 1 275 ? -38.475 -13.749 -6.263 1.00 23.92 275 TRP A O 1
ATOM 2065 N N . CYS A 1 276 ? -37.357 -12.082 -5.260 1.00 27.55 276 CYS A N 1
ATOM 2066 C CA . CYS A 1 276 ? -37.089 -11.305 -6.462 1.00 27.55 276 CYS A CA 1
ATOM 2067 C C . CYS A 1 276 ? -35.677 -11.657 -6.938 1.00 27.55 276 CYS A C 1
ATOM 2069 O O . CYS A 1 276 ? -34.717 -11.563 -6.177 1.00 27.55 276 CYS A O 1
ATOM 2071 N N . GLU A 1 277 ? -35.564 -12.075 -8.196 1.00 36.88 277 GLU A N 1
ATOM 2072 C CA . GLU A 1 277 ? -34.311 -12.296 -8.924 1.00 36.88 277 GLU A CA 1
ATOM 2073 C C . GLU A 1 277 ? -33.603 -10.941 -9.152 1.00 36.88 277 GLU A C 1
ATOM 2075 O O . GLU A 1 277 ? -33.590 -10.377 -10.247 1.00 36.88 277 GLU A O 1
ATOM 2080 N N . GLU A 1 278 ? -33.060 -10.349 -8.089 1.00 42.59 278 GLU A N 1
ATOM 2081 C CA . GLU A 1 278 ? -32.213 -9.167 -8.207 1.00 42.59 278 GLU A CA 1
ATOM 2082 C C . GLU A 1 278 ? -30.844 -9.589 -8.742 1.00 42.59 278 GLU A C 1
ATOM 2084 O O . GLU A 1 278 ? -30.131 -10.410 -8.165 1.00 42.59 278 GLU A O 1
ATOM 2089 N N . ALA A 1 279 ? -30.506 -9.056 -9.915 1.00 52.03 279 ALA A N 1
ATOM 2090 C CA . ALA A 1 279 ? -29.266 -9.338 -10.615 1.00 52.03 279 ALA A CA 1
ATOM 2091 C C . ALA A 1 279 ? -28.065 -8.968 -9.733 1.00 52.03 279 ALA A C 1
ATOM 2093 O O . ALA A 1 279 ? -27.743 -7.791 -9.589 1.00 52.03 279 ALA A O 1
ATOM 2094 N N . SER A 1 280 ? -27.391 -9.976 -9.180 1.00 68.94 280 SER A N 1
ATOM 2095 C CA . SER A 1 280 ? -26.195 -9.796 -8.363 1.00 68.94 280 SER A CA 1
ATOM 2096 C C . SER A 1 280 ? -25.107 -9.093 -9.180 1.00 68.94 280 SER A C 1
ATOM 2098 O O . SER A 1 280 ? -24.541 -9.678 -10.111 1.00 68.94 280 SER A O 1
ATOM 2100 N N . SER A 1 281 ? -24.822 -7.832 -8.864 1.00 83.12 281 SER A N 1
ATOM 2101 C CA . SER A 1 281 ? -23.607 -7.167 -9.325 1.00 83.12 281 SER A CA 1
ATOM 2102 C C . SER A 1 281 ? -22.414 -7.726 -8.552 1.00 83.12 281 SER A C 1
ATOM 2104 O O . SER A 1 281 ? -22.458 -7.788 -7.328 1.00 83.12 281 SER A O 1
ATOM 2106 N N . GLU A 1 282 ? -21.356 -8.136 -9.251 1.00 89.94 282 GLU A N 1
ATOM 2107 C CA . GLU A 1 282 ? -20.099 -8.572 -8.629 1.00 89.94 282 GLU A CA 1
ATOM 2108 C C . GLU A 1 282 ? -19.057 -7.469 -8.818 1.00 89.94 282 GLU A C 1
ATOM 2110 O O . GLU A 1 282 ? -18.753 -7.098 -9.952 1.00 89.94 282 GLU A O 1
ATOM 2115 N N . THR A 1 283 ? -18.485 -6.968 -7.726 1.00 87.69 283 THR A N 1
ATOM 2116 C CA . THR A 1 283 ? -17.396 -5.987 -7.764 1.00 87.69 283 THR A CA 1
ATOM 2117 C C . THR A 1 283 ? -16.113 -6.636 -7.260 1.00 87.69 283 THR A C 1
ATOM 2119 O O . THR A 1 283 ? -16.095 -7.314 -6.236 1.00 87.69 283 THR A O 1
ATOM 2122 N N . ARG A 1 284 ? -15.008 -6.464 -7.990 1.00 86.19 284 ARG A N 1
ATOM 2123 C CA . ARG A 1 284 ? -13.704 -7.009 -7.603 1.00 86.19 284 ARG A CA 1
ATOM 2124 C C . ARG A 1 284 ? -12.574 -6.067 -7.976 1.00 86.19 284 ARG A C 1
ATOM 2126 O O . ARG A 1 284 ? -12.432 -5.680 -9.134 1.00 86.19 284 ARG A O 1
ATOM 2133 N N . PHE A 1 285 ? -11.695 -5.789 -7.021 1.00 82.88 285 PHE A N 1
ATOM 2134 C CA . PHE A 1 285 ? -10.439 -5.105 -7.297 1.00 82.88 285 PHE A CA 1
ATOM 2135 C C . PHE A 1 285 ? -9.377 -6.077 -7.829 1.00 82.88 285 PHE A C 1
ATOM 2137 O O . PHE A 1 285 ? -9.217 -7.201 -7.340 1.00 82.88 285 PHE A O 1
ATOM 2144 N N . ARG A 1 286 ? -8.628 -5.639 -8.843 1.00 75.56 286 ARG A N 1
ATOM 2145 C CA . ARG A 1 286 ? -7.490 -6.358 -9.419 1.00 75.56 286 ARG A CA 1
ATOM 2146 C C . ARG A 1 286 ? -6.250 -5.478 -9.340 1.00 75.56 286 ARG A C 1
ATOM 2148 O O . ARG A 1 286 ? -6.152 -4.484 -10.054 1.00 75.56 286 ARG A O 1
ATOM 2155 N N . ALA A 1 287 ? -5.287 -5.881 -8.510 1.00 68.44 287 ALA A N 1
ATOM 2156 C CA . ALA A 1 287 ? -3.972 -5.246 -8.471 1.00 68.44 287 ALA A CA 1
ATOM 2157 C C . ALA A 1 287 ? -3.363 -5.187 -9.888 1.00 68.44 287 ALA A C 1
ATOM 2159 O O . ALA A 1 287 ? -3.444 -6.169 -10.628 1.00 68.44 287 ALA A O 1
ATOM 2160 N N . GLY A 1 288 ? -2.818 -4.028 -10.266 1.00 65.88 288 GLY A N 1
ATOM 2161 C CA . GLY A 1 288 ? -2.274 -3.748 -11.606 1.00 65.88 288 GLY A CA 1
ATOM 2162 C C . GLY A 1 288 ? -3.294 -3.242 -12.635 1.00 65.88 288 GLY A C 1
ATOM 2163 O O . GLY A 1 288 ? -2.934 -2.483 -13.523 1.00 65.88 288 GLY A O 1
ATOM 2164 N N . VAL A 1 289 ? -4.585 -3.556 -12.471 1.00 80.88 289 VAL A N 1
ATOM 2165 C CA . VAL A 1 289 ? -5.640 -3.106 -13.398 1.00 80.88 289 VAL A CA 1
ATOM 2166 C C . VAL A 1 289 ? -6.473 -1.986 -12.787 1.00 80.88 289 VAL A C 1
ATOM 2168 O O . VAL A 1 289 ? -6.545 -0.905 -13.354 1.00 80.88 289 VAL A O 1
ATOM 2171 N N . GLY A 1 290 ? -7.087 -2.235 -11.629 1.00 85.75 290 GLY A N 1
ATOM 2172 C CA . GLY A 1 290 ? -8.060 -1.346 -10.999 1.00 85.75 290 GLY A CA 1
ATOM 2173 C C . GLY A 1 290 ? -9.344 -2.086 -10.609 1.00 85.75 290 GLY A C 1
ATOM 2174 O O . GLY A 1 290 ? -9.312 -3.276 -10.284 1.00 85.75 290 GLY A O 1
ATOM 2175 N N . TRP A 1 291 ? -10.480 -1.396 -10.599 1.00 91.06 291 TRP A N 1
ATOM 2176 C CA . TRP A 1 291 ? -11.770 -1.969 -10.197 1.00 91.06 291 TRP A CA 1
ATOM 2177 C C . TRP A 1 291 ? -12.483 -2.620 -11.375 1.00 91.06 291 TRP A C 1
ATOM 2179 O O . TRP A 1 291 ? -12.595 -2.014 -12.430 1.00 91.06 291 TRP A O 1
ATOM 2189 N N . CYS A 1 292 ? -13.012 -3.826 -11.195 1.00 92.62 292 CYS A N 1
ATOM 2190 C CA . CYS A 1 292 ? -13.854 -4.500 -12.174 1.00 92.62 292 CYS A CA 1
ATOM 2191 C C . CYS A 1 292 ? -15.243 -4.714 -11.578 1.00 92.62 292 CYS A C 1
ATOM 2193 O O . CYS A 1 292 ? -15.382 -5.372 -10.550 1.00 92.62 292 CYS A O 1
ATOM 2195 N N . LEU A 1 293 ? -16.259 -4.155 -12.224 1.00 95.56 293 LEU A N 1
ATOM 2196 C CA . LEU A 1 293 ? -17.659 -4.336 -11.878 1.00 95.56 293 LEU A CA 1
ATOM 2197 C C . LEU A 1 293 ? -18.303 -5.188 -12.960 1.00 95.56 293 LEU A C 1
ATOM 2199 O O . LEU A 1 293 ? -18.164 -4.901 -14.147 1.00 95.56 293 LEU A O 1
ATOM 2203 N N . ARG A 1 294 ? -19.032 -6.218 -12.559 1.00 93.44 294 ARG A N 1
ATOM 2204 C CA . ARG A 1 294 ? -19.817 -7.060 -13.451 1.00 93.44 294 ARG A CA 1
ATOM 2205 C C . ARG A 1 294 ? -21.290 -6.867 -13.143 1.00 93.44 294 ARG A C 1
ATOM 2207 O O . ARG A 1 294 ? -21.728 -7.075 -12.016 1.00 93.44 294 ARG A O 1
ATOM 2214 N N . GLN A 1 295 ? -22.061 -6.548 -14.173 1.00 94.25 295 GLN A N 1
ATOM 2215 C CA . GLN A 1 295 ? -23.511 -6.472 -14.117 1.00 94.25 295 GLN A CA 1
ATOM 2216 C C . GLN A 1 295 ? -24.087 -7.302 -15.267 1.00 94.25 295 GLN A C 1
ATOM 2218 O O . GLN A 1 295 ? -24.083 -6.878 -16.422 1.00 94.25 295 GLN A O 1
ATOM 2223 N N . LYS A 1 296 ? -24.577 -8.508 -14.952 1.00 93.12 296 LYS A N 1
ATOM 2224 C CA . LYS A 1 296 ? -25.013 -9.508 -15.945 1.00 93.12 296 LYS A CA 1
ATOM 2225 C C . LYS A 1 296 ? -23.870 -9.872 -16.917 1.00 93.12 296 LYS A C 1
ATOM 2227 O O . LYS A 1 296 ? -22.886 -10.483 -16.488 1.00 93.12 296 LYS A O 1
ATOM 2232 N N . SER A 1 297 ? -24.007 -9.503 -18.190 1.00 93.56 297 SER A N 1
ATOM 2233 C CA . SER A 1 297 ? -23.061 -9.683 -19.303 1.00 93.56 297 SER A CA 1
ATOM 2234 C C . SER A 1 297 ? -22.186 -8.453 -19.573 1.00 93.56 297 SER A C 1
ATOM 2236 O O . SER A 1 297 ? -21.340 -8.481 -20.467 1.00 93.56 297 SER A O 1
ATOM 2238 N N . LYS A 1 298 ? -22.359 -7.376 -18.795 1.00 95.62 298 LYS A N 1
ATOM 2239 C CA . LYS A 1 298 ? -21.563 -6.152 -18.905 1.00 95.62 298 LYS A CA 1
ATOM 2240 C C . LYS A 1 298 ? -20.475 -6.118 -17.847 1.00 95.62 298 LYS A C 1
ATOM 2242 O O . LYS A 1 298 ? -20.736 -6.361 -16.668 1.00 95.62 298 LYS A O 1
ATOM 2247 N N . TYR A 1 299 ? -19.274 -5.759 -18.267 1.00 95.00 299 TYR A N 1
ATOM 2248 C CA . TYR A 1 299 ? -18.124 -5.524 -17.409 1.00 95.00 299 TYR A CA 1
ATOM 2249 C C . TYR A 1 299 ? -17.717 -4.061 -17.513 1.00 95.00 299 TYR A C 1
ATOM 2251 O O . TYR A 1 299 ? -17.653 -3.512 -18.608 1.00 95.00 299 TYR A O 1
ATOM 2259 N N . LYS A 1 300 ? -17.418 -3.435 -16.381 1.00 96.25 300 LYS A N 1
ATOM 2260 C CA . LYS A 1 300 ? -16.888 -2.079 -16.295 1.00 96.25 300 LYS A CA 1
ATOM 2261 C C . LYS A 1 300 ? -15.590 -2.110 -15.510 1.00 96.25 300 LYS A C 1
ATOM 2263 O O . LYS A 1 300 ? -15.591 -2.386 -14.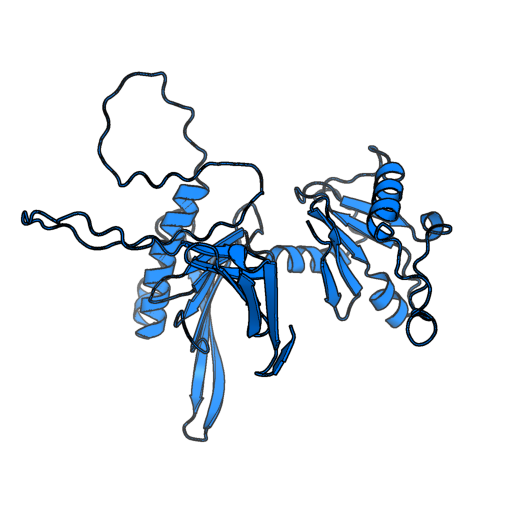314 1.00 96.25 300 LYS A O 1
ATOM 2268 N N . ILE A 1 301 ? -14.487 -1.856 -16.199 1.00 94.44 301 ILE A N 1
ATOM 2269 C CA . ILE A 1 301 ? -13.138 -1.870 -15.645 1.00 94.44 301 ILE A CA 1
ATOM 2270 C C . ILE A 1 301 ? -12.675 -0.421 -15.512 1.00 94.44 301 ILE A C 1
ATOM 2272 O O . ILE A 1 301 ? -12.572 0.283 -16.511 1.00 94.44 301 ILE A O 1
ATOM 2276 N N . MET A 1 302 ? -12.424 0.031 -14.289 1.00 93.44 302 MET A N 1
ATOM 2277 C CA . MET A 1 302 ? -11.911 1.365 -13.981 1.00 93.44 302 MET A CA 1
ATOM 2278 C C . MET A 1 302 ? -10.430 1.254 -13.640 1.00 93.44 302 MET A C 1
ATOM 2280 O O . MET A 1 302 ? -10.079 0.622 -12.640 1.00 93.44 302 MET A O 1
ATOM 2284 N N . PHE A 1 303 ? -9.580 1.851 -14.468 1.00 91.00 303 PHE A N 1
ATOM 2285 C CA . PHE A 1 303 ? -8.131 1.820 -14.314 1.00 91.00 303 PHE A CA 1
ATOM 2286 C C . PHE A 1 303 ? -7.633 2.885 -13.327 1.00 91.00 303 PHE A C 1
ATOM 2288 O O . PHE A 1 303 ? -8.343 3.837 -12.997 1.00 91.00 303 PHE A O 1
ATOM 2295 N N . PHE A 1 304 ? -6.395 2.736 -12.845 1.00 76.50 304 PHE A N 1
ATOM 2296 C CA . PHE A 1 304 ? -5.785 3.678 -11.892 1.00 76.50 304 PHE A CA 1
ATOM 2297 C C . PHE A 1 304 ? -5.560 5.086 -12.452 1.00 76.50 304 PHE A C 1
ATOM 2299 O O . PHE A 1 304 ? -5.495 6.042 -11.685 1.00 76.50 304 PHE A O 1
ATOM 2306 N N . ASP A 1 305 ? -5.442 5.217 -13.770 1.00 84.06 305 ASP A N 1
ATOM 2307 C CA . ASP A 1 305 ? -5.309 6.494 -14.476 1.00 84.06 305 ASP A CA 1
ATOM 2308 C C . ASP A 1 305 ? -6.665 7.181 -14.734 1.00 84.06 305 ASP A C 1
ATOM 2310 O O . ASP A 1 305 ? -6.718 8.250 -15.341 1.00 84.06 305 ASP A O 1
ATOM 2314 N N . GLY A 1 306 ? -7.766 6.580 -14.266 1.00 87.25 306 GLY A N 1
ATOM 2315 C CA . GLY A 1 306 ? -9.126 7.074 -14.458 1.00 87.25 306 GLY A CA 1
ATOM 2316 C C . GLY A 1 306 ? -9.761 6.674 -15.791 1.00 87.25 306 GLY A C 1
ATOM 2317 O O . GLY A 1 306 ? -10.909 7.050 -16.036 1.00 87.25 306 GLY A O 1
ATOM 2318 N N . ALA A 1 307 ? -9.071 5.910 -16.647 1.00 89.88 307 ALA A N 1
ATOM 2319 C CA . ALA A 1 307 ? -9.690 5.329 -17.830 1.00 89.88 307 ALA A CA 1
ATOM 2320 C C . ALA A 1 307 ? -10.767 4.302 -17.438 1.00 89.88 307 ALA A C 1
ATOM 2322 O O . ALA A 1 307 ? -10.688 3.641 -16.399 1.00 89.88 307 ALA A O 1
ATOM 2323 N N . VAL A 1 308 ? -11.782 4.144 -18.286 1.00 94.81 308 VAL A N 1
ATOM 2324 C CA . VAL A 1 308 ? -12.892 3.212 -18.063 1.00 94.81 308 VAL A CA 1
ATOM 2325 C C . VAL A 1 308 ? -13.113 2.365 -19.307 1.00 94.81 308 VAL A C 1
ATOM 2327 O O . VAL A 1 308 ? -13.454 2.900 -20.357 1.00 94.81 308 VAL A O 1
ATOM 2330 N N . LEU A 1 309 ? -12.954 1.048 -19.193 1.00 93.06 309 LEU A N 1
ATOM 2331 C CA . LEU A 1 309 ? -13.280 0.086 -20.242 1.00 93.06 309 LEU A CA 1
ATOM 2332 C C . LEU A 1 309 ? -14.604 -0.605 -19.919 1.00 93.06 309 LEU A C 1
ATOM 2334 O O . LEU A 1 309 ? -14.709 -1.346 -18.943 1.00 93.06 309 LEU A O 1
ATOM 2338 N N . GLU A 1 310 ? -15.610 -0.377 -20.752 1.00 95.75 310 GLU A N 1
ATOM 2339 C CA . GLU A 1 310 ? -16.893 -1.070 -20.691 1.00 95.75 310 GLU A CA 1
ATOM 2340 C C . GLU A 1 310 ? -16.921 -2.167 -21.757 1.00 95.75 310 GLU A C 1
ATOM 2342 O O . GLU A 1 310 ? -16.719 -1.884 -22.933 1.00 95.75 310 GLU A O 1
ATOM 2347 N N . VAL A 1 311 ? -17.158 -3.415 -21.360 1.00 92.75 311 VAL A N 1
ATOM 2348 C CA . VAL A 1 311 ? -17.250 -4.579 -22.252 1.00 92.75 311 VAL A CA 1
ATOM 2349 C C . VAL A 1 311 ? -18.648 -5.161 -22.135 1.00 92.75 311 VAL A C 1
ATOM 2351 O O . VAL A 1 311 ? -19.076 -5.519 -21.040 1.00 92.75 311 VAL A O 1
ATOM 2354 N N . ASP A 1 312 ? -19.358 -5.260 -23.250 1.00 96.25 312 ASP A N 1
ATOM 2355 C CA . ASP A 1 312 ? -20.658 -5.919 -23.337 1.00 96.25 312 ASP A CA 1
ATOM 2356 C C . ASP A 1 312 ? -20.476 -7.222 -24.114 1.00 96.25 312 ASP A C 1
ATOM 2358 O O . ASP A 1 312 ? -20.244 -7.205 -25.324 1.00 96.25 312 ASP A O 1
ATOM 2362 N N . VAL A 1 313 ? -20.523 -8.346 -23.394 1.00 87.81 313 VAL A N 1
ATOM 2363 C CA . VAL A 1 313 ? -20.273 -9.673 -23.972 1.00 87.81 313 VAL A CA 1
ATOM 2364 C C . VAL A 1 313 ? -21.382 -10.069 -24.942 1.00 87.81 313 VAL A C 1
ATOM 2366 O O . VAL A 1 313 ? -21.089 -10.672 -25.968 1.00 87.81 313 VAL A O 1
ATOM 2369 N N . ASP A 1 314 ? -22.630 -9.685 -24.667 1.00 92.44 314 ASP A N 1
ATOM 2370 C CA . ASP A 1 314 ? -23.766 -10.054 -25.520 1.00 92.44 314 ASP A CA 1
ATOM 2371 C C . ASP A 1 314 ? -23.759 -9.265 -26.835 1.00 92.44 314 ASP A C 1
ATOM 2373 O O . ASP A 1 314 ? -24.235 -9.748 -27.859 1.00 92.44 314 ASP A O 1
ATOM 2377 N N . GLN A 1 315 ? -23.227 -8.039 -26.809 1.00 94.50 315 GLN A N 1
ATOM 2378 C CA . GLN A 1 315 ? -23.090 -7.186 -27.994 1.00 94.50 315 GLN A CA 1
ATOM 2379 C C . GLN A 1 315 ? -21.727 -7.319 -28.685 1.00 94.50 315 GLN A C 1
ATOM 2381 O O . GLN A 1 315 ? -21.479 -6.596 -29.650 1.00 94.50 315 GLN A O 1
ATOM 2386 N N . GLU A 1 316 ? -20.844 -8.185 -28.176 1.00 92.69 316 GLU A N 1
ATOM 2387 C CA . GLU A 1 316 ? -19.468 -8.377 -28.655 1.00 92.69 316 GLU A CA 1
ATOM 2388 C C . GLU A 1 316 ? -18.712 -7.050 -28.863 1.00 92.69 316 GLU A C 1
ATOM 2390 O O . GLU A 1 316 ? -17.991 -6.862 -29.843 1.00 92.69 316 GLU A O 1
ATOM 2395 N N . CYS A 1 317 ? -18.886 -6.093 -27.944 1.00 94.06 317 CYS A N 1
ATOM 2396 C CA . CYS A 1 317 ? -18.284 -4.767 -28.072 1.00 94.06 317 CYS A CA 1
ATOM 2397 C C . CYS A 1 317 ? -17.560 -4.321 -26.803 1.00 94.06 317 CYS A C 1
ATOM 2399 O O . CYS A 1 317 ? -17.900 -4.708 -25.683 1.00 94.06 317 CYS A O 1
ATOM 2401 N N . ALA A 1 318 ? -16.561 -3.463 -26.995 1.00 89.62 318 ALA A N 1
ATOM 2402 C CA . ALA A 1 318 ? -15.835 -2.802 -25.928 1.00 89.62 318 ALA A CA 1
ATOM 2403 C C . ALA A 1 318 ? -15.794 -1.293 -26.195 1.00 89.62 318 ALA A C 1
ATOM 2405 O O . ALA A 1 318 ? -15.795 -0.859 -27.342 1.00 89.62 318 ALA A O 1
ATOM 2406 N N . LYS A 1 319 ? -15.802 -0.483 -25.140 1.00 94.75 319 LYS A N 1
ATOM 2407 C CA . LYS A 1 319 ? -15.693 0.976 -25.216 1.00 94.75 319 LYS A CA 1
ATOM 2408 C C . LYS A 1 319 ? -14.701 1.446 -24.177 1.00 94.75 319 LYS A C 1
ATOM 2410 O O . LYS A 1 319 ? -14.922 1.229 -22.987 1.00 94.75 319 LYS A O 1
ATOM 2415 N N . LEU A 1 320 ? -13.636 2.105 -24.611 1.00 93.81 320 LEU A N 1
ATOM 2416 C CA . LEU A 1 320 ? -12.665 2.715 -23.713 1.00 93.81 320 LEU A CA 1
ATOM 2417 C C . LEU A 1 320 ? -12.958 4.211 -23.610 1.00 93.81 320 LEU A C 1
ATOM 2419 O O . LEU A 1 320 ? -13.071 4.902 -24.616 1.00 93.81 320 LEU A O 1
ATOM 2423 N N . THR A 1 321 ? -13.086 4.724 -22.393 1.00 94.81 321 THR A N 1
ATOM 2424 C CA . THR A 1 321 ? -13.256 6.153 -22.127 1.00 94.81 321 THR A CA 1
ATOM 2425 C C . THR A 1 321 ? -12.045 6.674 -21.371 1.00 94.81 321 THR A C 1
ATOM 2427 O O . THR A 1 321 ? -11.753 6.189 -20.282 1.00 94.81 321 THR A O 1
ATOM 2430 N N . VAL A 1 322 ? -11.355 7.670 -21.928 1.00 93.69 322 VAL A N 1
ATOM 2431 C CA . VAL A 1 322 ? -10.183 8.319 -21.319 1.00 93.69 322 VAL A CA 1
ATOM 2432 C C . VAL A 1 322 ? -10.426 9.824 -21.310 1.00 93.69 322 VAL A C 1
ATOM 2434 O O . VAL A 1 322 ? -10.685 10.417 -22.355 1.00 93.69 322 VAL A O 1
ATOM 2437 N N . GLY A 1 323 ? -10.410 10.452 -20.131 1.00 88.31 323 GLY A N 1
ATOM 2438 C CA . GLY A 1 323 ? -10.610 11.905 -20.015 1.00 88.31 323 GLY A CA 1
ATOM 2439 C C . GLY A 1 323 ? -11.943 12.411 -20.588 1.00 88.31 323 GLY A C 1
ATOM 2440 O O . GLY A 1 323 ? -12.002 13.509 -21.132 1.00 88.31 323 GLY A O 1
ATOM 2441 N N . GLY A 1 324 ? -13.004 11.598 -20.523 1.00 86.50 324 GLY A N 1
ATOM 2442 C CA . GLY A 1 324 ? -14.331 11.937 -21.053 1.00 86.50 324 GLY A CA 1
ATOM 2443 C C . GLY A 1 324 ? -14.510 11.731 -22.563 1.00 86.50 324 GLY A C 1
ATOM 2444 O O . GLY A 1 324 ? -15.616 11.920 -23.063 1.00 86.50 324 GLY A O 1
ATOM 2445 N N . GLN A 1 325 ? -13.471 11.311 -23.292 1.00 86.50 325 GLN A N 1
ATOM 2446 C CA . GLN A 1 325 ? -13.586 10.894 -24.691 1.00 86.50 325 GLN A CA 1
ATOM 2447 C C . GLN A 1 325 ? -13.740 9.376 -24.777 1.00 86.50 325 GLN A C 1
ATOM 2449 O O . GLN A 1 325 ? -12.948 8.647 -24.185 1.00 86.50 325 GLN A O 1
ATOM 2454 N N . THR A 1 326 ? -14.744 8.903 -25.518 1.00 91.94 326 THR A N 1
ATOM 2455 C CA . THR A 1 326 ? -15.023 7.470 -25.696 1.00 91.94 326 THR A CA 1
ATOM 2456 C C . THR A 1 326 ? -14.590 7.001 -27.082 1.00 91.94 326 THR A C 1
ATOM 2458 O O . THR A 1 326 ? -15.088 7.499 -28.092 1.00 91.94 326 THR A O 1
ATOM 2461 N N . THR A 1 327 ? -13.716 6.000 -27.129 1.00 84.56 327 THR A N 1
ATOM 2462 C CA . THR A 1 327 ? -13.363 5.240 -28.331 1.00 84.56 327 THR A CA 1
ATOM 2463 C C . THR A 1 327 ? -14.102 3.899 -28.329 1.00 84.56 327 THR A C 1
ATOM 2465 O O . THR A 1 327 ? -14.235 3.246 -27.290 1.00 84.56 327 THR A O 1
ATOM 2468 N N . LYS A 1 328 ? -14.661 3.535 -29.487 1.00 79.88 328 LYS A N 1
ATOM 2469 C CA . LYS A 1 328 ? -15.289 2.231 -29.742 1.00 79.88 328 LYS A CA 1
ATOM 2470 C C . LYS A 1 328 ? -14.284 1.286 -30.379 1.00 79.88 328 LYS A C 1
ATOM 2472 O O . LYS A 1 328 ? -13.446 1.801 -31.152 1.00 79.88 328 LYS A O 1
#

Sequence (328 aa):
MSTESHKTVQGTLTVLASRSLLVDLRVGERRRGQKGVEVMLVDPSGTRTCFVADRDLRGTAPECSVLSSRTEQEAHAGNAPDVLLEDIQRRCDPGTAHQTADVPGGYGSLSSLATFVQVVVQLTLHTDAAKCVLMANDPQADIELLLPATGPPKLRMRVSRQDASAEIATHRISEDGGEEWTKKVLKIPDINGAPCILPAECEALGANEQAAVDELERFLSLCRFLESPAAPPPNSSCTASSFPQIHISRRPPKFATSVECDLASVEGIHSSVTWCEEASSETRFRAGVGWCLRQKSKYKIMFFDGAVLEVDVDQECAKLTVGGQTTK